Protein AF-A0A9W7BT49-F1 (afdb_monomer)

Nearest PDB structures (foldseek):
  7plo-assembly1_F  TM=8.600E-01  e=6.631E-05  Homo sapiens

Solvent-accessible surface area (backbone atoms only — not comparable to full-atom values): 13501 Å² total; per-residue (Å²): 129,80,92,78,76,88,76,92,72,66,77,81,52,44,50,61,45,45,60,48,61,90,83,48,86,89,75,78,57,75,89,69,27,69,73,45,49,53,50,36,74,77,47,43,69,84,52,59,48,27,84,76,31,50,53,49,66,62,51,52,50,51,52,37,48,36,55,66,69,27,68,80,66,88,64,84,78,61,61,64,62,56,48,51,47,51,51,33,52,53,48,52,53,50,55,50,53,37,44,71,42,66,42,44,52,52,45,51,57,44,22,74,53,48,85,89,47,88,52,64,72,61,59,69,42,40,28,56,68,57,41,51,51,33,57,52,41,32,50,48,43,50,51,51,49,50,36,73,76,55,47,89,76,68,83,75,81,52,71,66,58,59,51,53,55,54,54,60,73,72,62,87,76,91,85,90,85,89,88,82,85,87,85,86,87,83,90,78,90,81,92,83,78,92,80,90,80,87,84,94,81,88,88,88,88,87,80,85,87,132

InterPro domains:
  IPR010492 GINS complex, subunit Psf3 [PTHR22768] (2-167)
  IPR036224 GINS, helical bundle-like domain superfamily [SSF158573] (28-149)
  IPR038437 GINS complex, subunit Psf3 superfamily [G3DSA:1.20.58.2050] (1-150)

Radius of gyration: 31.88 Å; Cα contacts (8 Å, |Δi|>4): 112; chains: 1; bounding box: 72×74×80 Å

Organism: NCBI:txid1714386

pLDDT: mean 75.57, std 21.18, range [28.61, 95.81]

Secondary structure (DSSP, 8-state):
--TT------GGGHHHHHH-TTT------GGGSHHHHHHHHH-STTS-STTT-TTHHHHHHHHHHHHHHS---SSS--HHHHHHHHHHHHHHHHHHHHIIIIIHHHHHHHHHHTTSS--HHHHTT--HHHHHHHHHHHHHHHHHHHHHHHTT-S-PPPHHHHHHHHHHHT----------------------------------------

Structure (mmCIF, N/CA/C/O backbone):
data_AF-A0A9W7BT49-F1
#
_entry.id   AF-A0A9W7BT49-F1
#
loop_
_atom_site.group_PDB
_atom_site.id
_atom_site.type_symbol
_atom_site.label_atom_id
_atom_site.label_alt_id
_atom_site.label_comp_id
_atom_site.label_asym_id
_atom_site.label_entity_id
_atom_site.label_seq_id
_atom_site.pdbx_PDB_ins_code
_atom_site.Cartn_x
_atom_site.Cartn_y
_atom_site.Cartn_z
_atom_site.occupancy
_atom_site.B_iso_or_equiv
_atom_site.auth_seq_id
_atom_site.auth_comp_id
_atom_site.auth_asym_id
_atom_site.auth_atom_id
_atom_site.pdbx_PDB_model_num
ATOM 1 N N . MET A 1 1 ? -21.398 -15.325 29.123 1.00 45.62 1 MET A N 1
ATOM 2 C CA . MET A 1 1 ? -20.516 -15.101 27.959 1.00 45.62 1 MET A CA 1
ATOM 3 C C . MET A 1 1 ? -19.472 -14.085 28.372 1.00 45.62 1 MET A C 1
ATOM 5 O O . MET A 1 1 ? -19.858 -13.035 28.873 1.00 45.62 1 MET A O 1
ATOM 9 N N . ASN A 1 2 ? -18.187 -14.416 28.259 1.00 49.28 2 ASN A N 1
ATOM 10 C CA . ASN A 1 2 ? -17.113 -13.495 28.625 1.00 49.28 2 ASN A CA 1
ATOM 11 C C . ASN A 1 2 ? -17.151 -12.293 27.677 1.00 49.28 2 ASN A C 1
ATOM 13 O O . ASN A 1 2 ? -17.021 -12.440 26.468 1.00 49.28 2 ASN A O 1
ATOM 17 N N . THR A 1 3 ? -17.352 -11.099 28.219 1.00 68.06 3 THR A N 1
ATOM 18 C CA . THR A 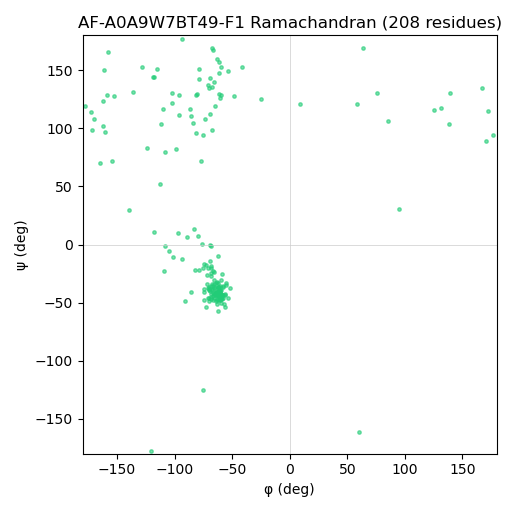1 3 ? -17.595 -9.868 27.453 1.00 68.06 3 THR A CA 1
ATOM 19 C C . THR A 1 3 ? -16.325 -9.229 26.871 1.00 68.06 3 THR A C 1
ATOM 21 O O . THR A 1 3 ? -16.403 -8.133 26.331 1.00 68.06 3 THR A O 1
ATOM 24 N N . ASN A 1 4 ? -15.161 -9.890 26.962 1.00 71.94 4 ASN A N 1
ATOM 25 C CA . ASN A 1 4 ? -13.845 -9.322 26.621 1.00 71.94 4 ASN A CA 1
ATOM 26 C C . ASN A 1 4 ? -12.907 -10.299 25.883 1.00 71.94 4 ASN A C 1
ATOM 28 O O . ASN A 1 4 ? -11.682 -10.218 26.012 1.00 71.94 4 ASN A O 1
ATOM 32 N N . GLU A 1 5 ? -13.448 -11.242 25.116 1.00 85.00 5 GLU A N 1
ATOM 33 C CA . GLU A 1 5 ? -12.617 -12.124 24.292 1.00 85.00 5 GLU A CA 1
ATOM 34 C C . GLU A 1 5 ? -12.210 -11.435 22.984 1.00 85.00 5 GLU A C 1
ATOM 36 O O . GLU A 1 5 ? -13.031 -10.879 22.255 1.00 85.00 5 GLU A O 1
ATOM 41 N N . LYS A 1 6 ? -10.906 -11.447 22.691 1.00 85.38 6 LYS A N 1
ATOM 42 C CA . LYS A 1 6 ? -10.356 -10.871 21.461 1.00 85.38 6 LYS A CA 1
ATOM 43 C C . LYS A 1 6 ? -10.434 -11.911 20.355 1.00 85.38 6 LYS A C 1
ATOM 45 O O . LYS A 1 6 ? -9.689 -12.887 20.378 1.00 85.38 6 LYS A O 1
ATOM 50 N N . VAL A 1 7 ? -11.304 -11.674 19.381 1.00 88.06 7 VAL A N 1
ATOM 51 C CA . VAL A 1 7 ? -11.472 -12.556 18.223 1.00 88.06 7 VAL A CA 1
ATOM 52 C C . VAL A 1 7 ? -10.775 -11.951 17.008 1.00 88.06 7 VAL A C 1
ATOM 54 O O . VAL A 1 7 ? -10.971 -10.781 16.680 1.00 88.06 7 VAL A O 1
ATOM 57 N N . SER A 1 8 ? -9.957 -12.755 16.331 1.00 88.31 8 SER A N 1
ATOM 58 C CA . SER A 1 8 ? -9.337 -12.384 15.058 1.00 88.31 8 SER A CA 1
ATOM 59 C C . SER A 1 8 ? -10.285 -12.730 13.919 1.00 88.31 8 SER A C 1
ATOM 61 O O . SER A 1 8 ? -10.583 -13.903 13.701 1.00 88.31 8 SER A O 1
ATOM 63 N N . LEU A 1 9 ? -10.743 -11.716 13.189 1.00 89.25 9 LEU A N 1
ATOM 64 C CA . LEU A 1 9 ? -11.657 -11.887 12.063 1.00 89.25 9 LEU A CA 1
ATOM 65 C C . LEU A 1 9 ? -10.998 -11.457 10.744 1.00 89.25 9 LEU A C 1
ATOM 67 O O . LEU A 1 9 ? -10.127 -10.580 10.747 1.00 89.25 9 LEU A O 1
ATOM 71 N N . PRO A 1 10 ? -11.393 -12.058 9.609 1.00 90.75 10 PRO A N 1
ATOM 72 C CA . PRO A 1 10 ? -10.930 -11.625 8.297 1.00 90.75 10 PRO A CA 1
ATOM 73 C C . PRO A 1 10 ? -11.328 -10.177 7.980 1.00 90.75 10 PRO A C 1
ATOM 75 O O . PRO A 1 10 ? -12.412 -9.728 8.328 1.00 90.75 10 PRO A O 1
ATOM 78 N N . LEU A 1 11 ? -10.500 -9.456 7.221 1.00 86.88 11 LEU A N 1
ATOM 79 C CA . LEU A 1 11 ? -10.732 -8.034 6.921 1.00 86.88 11 LEU A CA 1
ATOM 80 C C . LEU A 1 11 ? -12.064 -7.756 6.196 1.00 86.88 11 LEU A C 1
ATOM 82 O O . LEU A 1 11 ? -12.669 -6.708 6.398 1.00 86.88 11 LEU A O 1
ATOM 86 N N . TRP A 1 12 ? -12.552 -8.693 5.381 1.00 87.81 12 TRP A N 1
ATOM 87 C CA . TRP A 1 12 ? -13.809 -8.535 4.644 1.00 87.81 12 TRP A CA 1
ATOM 88 C C . TRP A 1 12 ? -15.051 -8.539 5.548 1.00 87.81 12 TRP A C 1
ATOM 90 O O . TRP A 1 12 ? -16.084 -7.999 5.155 1.00 87.81 12 TRP A O 1
ATOM 100 N N . THR A 1 13 ? -14.968 -9.075 6.773 1.00 88.88 13 THR A N 1
ATOM 101 C CA . THR A 1 13 ? -16.103 -9.050 7.710 1.00 88.88 13 THR A CA 1
ATOM 102 C C . THR A 1 13 ? -16.341 -7.657 8.285 1.00 88.88 13 THR A C 1
ATOM 104 O O . THR A 1 13 ? -17.414 -7.380 8.814 1.00 88.88 13 THR A O 1
ATOM 107 N N . LEU A 1 14 ? -15.353 -6.764 8.181 1.00 84.00 14 LEU A N 1
ATOM 108 C CA . LEU A 1 14 ? -15.372 -5.444 8.800 1.00 84.00 14 LEU A CA 1
ATOM 109 C C . LEU A 1 14 ? -16.567 -4.591 8.368 1.00 84.00 14 LEU A C 1
ATOM 111 O O . LEU A 1 14 ? -17.126 -3.879 9.193 1.00 84.00 14 LEU A O 1
A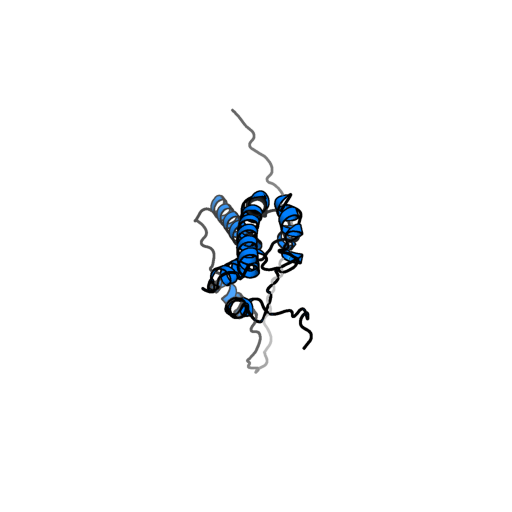TOM 115 N N . ALA A 1 15 ? -16.991 -4.692 7.107 1.00 81.62 15 ALA A N 1
ATOM 116 C CA . ALA A 1 15 ? -18.156 -3.959 6.614 1.00 81.62 15 ALA A CA 1
ATOM 117 C C . ALA A 1 15 ? -19.435 -4.318 7.392 1.00 81.62 15 ALA A C 1
ATOM 119 O O . ALA A 1 15 ? -20.221 -3.434 7.726 1.00 81.62 15 ALA A O 1
ATOM 120 N N . PHE A 1 16 ? -19.607 -5.597 7.738 1.00 82.44 16 PHE A N 1
ATOM 121 C CA . PHE A 1 16 ? -20.744 -6.078 8.524 1.00 82.44 16 PHE A CA 1
ATOM 122 C C . PHE A 1 16 ? -20.617 -5.690 10.000 1.00 82.44 16 PHE A C 1
ATOM 124 O O . PHE A 1 16 ? -21.586 -5.252 10.610 1.00 82.44 16 PHE A O 1
ATOM 131 N N . LEU A 1 17 ? -19.412 -5.793 10.566 1.00 82.31 17 LEU A N 1
ATOM 132 C CA . LEU A 1 17 ? -19.162 -5.462 11.974 1.00 82.31 17 LEU A CA 1
ATOM 133 C C . LEU A 1 17 ? -19.316 -3.964 12.248 1.00 82.31 17 LEU A C 1
ATOM 135 O O . LEU A 1 17 ? -19.861 -3.573 13.273 1.00 82.31 17 LEU A O 1
ATOM 139 N N . CYS A 1 18 ? -18.869 -3.113 11.323 1.00 77.44 18 CYS A N 1
ATOM 140 C CA . CYS A 1 18 ? -19.036 -1.669 11.445 1.00 77.44 18 CYS A CA 1
ATOM 141 C C . CYS A 1 18 ? -20.472 -1.205 11.167 1.00 77.44 18 CYS A C 1
ATOM 143 O O . CYS A 1 18 ? -20.809 -0.077 11.520 1.00 77.44 18 CYS A O 1
ATOM 145 N N . PHE A 1 19 ? -21.313 -2.037 10.542 1.00 76.69 19 PHE A N 1
ATOM 146 C CA . PHE A 1 19 ? -22.733 -1.737 10.369 1.00 76.69 19 PHE A CA 1
ATOM 147 C C . PHE A 1 19 ? -23.498 -1.835 11.694 1.00 76.69 19 PHE A C 1
ATOM 149 O O . PHE A 1 19 ? -24.375 -1.012 11.952 1.00 76.69 19 PHE A O 1
ATOM 156 N N . ASP A 1 20 ? -23.139 -2.802 12.546 1.00 74.50 20 ASP A N 1
ATOM 157 C CA . ASP A 1 20 ? -23.758 -3.004 13.857 1.00 74.50 20 ASP A CA 1
ATOM 158 C C . ASP A 1 20 ? -22.720 -2.978 14.992 1.00 74.50 20 ASP A C 1
ATOM 160 O O . ASP A 1 20 ? -22.257 -4.006 15.488 1.00 74.50 20 ASP A O 1
ATOM 164 N N . SER A 1 21 ? -22.381 -1.765 15.434 1.00 69.31 21 SER A N 1
ATOM 165 C CA . SER A 1 21 ? -21.409 -1.507 16.507 1.00 69.31 21 SER A CA 1
ATOM 166 C C . SER A 1 21 ? -21.872 -1.928 17.908 1.00 69.31 21 SER A C 1
ATOM 168 O O . SER A 1 21 ? -21.125 -1.779 18.873 1.00 69.31 21 SER A O 1
ATOM 170 N N . ARG A 1 22 ? -23.089 -2.473 18.061 1.00 70.75 22 ARG A N 1
ATOM 171 C CA . ARG A 1 22 ? -23.641 -2.865 19.372 1.00 70.75 22 ARG A CA 1
ATOM 172 C C . ARG A 1 22 ? -22.978 -4.106 19.960 1.00 70.75 22 ARG A C 1
ATOM 174 O O . ARG A 1 22 ? -23.002 -4.285 21.174 1.00 70.75 22 ARG A O 1
ATOM 181 N N . PHE A 1 23 ? -22.433 -4.966 19.104 1.00 73.44 23 PHE A N 1
ATOM 182 C CA . PHE A 1 23 ? -21.944 -6.288 19.497 1.00 73.44 23 PHE A CA 1
ATOM 183 C C . PHE A 1 23 ? -20.422 -6.407 19.464 1.00 73.44 23 PHE A C 1
ATOM 185 O O . PHE A 1 23 ? -19.869 -7.259 20.156 1.00 73.44 23 PHE A O 1
ATOM 192 N N . PHE A 1 24 ? -19.742 -5.564 18.682 1.00 79.12 24 PHE A N 1
ATOM 193 C CA . PHE A 1 24 ? -18.312 -5.693 18.435 1.00 79.12 24 PHE A CA 1
ATOM 194 C C . PHE A 1 24 ? -17.601 -4.350 18.514 1.00 79.12 24 PHE A C 1
ATOM 196 O O . PHE A 1 24 ? -17.982 -3.377 17.865 1.00 79.12 24 PHE A O 1
ATOM 203 N N . ASP A 1 25 ? -16.506 -4.337 19.265 1.00 80.31 25 ASP A N 1
ATOM 204 C CA . ASP A 1 25 ? -15.551 -3.244 19.275 1.00 80.31 25 ASP A CA 1
ATOM 205 C C . ASP A 1 25 ? -14.403 -3.571 18.318 1.00 80.31 25 ASP A C 1
ATOM 207 O O . ASP A 1 25 ? -13.619 -4.499 18.534 1.00 80.31 25 ASP A O 1
ATOM 211 N N . VAL A 1 26 ? -14.328 -2.826 17.220 1.00 84.00 26 VAL A N 1
ATOM 212 C CA . VAL A 1 26 ? -13.274 -3.013 16.225 1.00 84.00 26 VAL A CA 1
ATOM 213 C C . VAL A 1 26 ? -12.014 -2.308 16.708 1.00 84.00 26 VAL A C 1
ATOM 215 O O . VAL A 1 26 ? -12.029 -1.124 17.026 1.00 84.00 26 VAL A O 1
ATOM 218 N N . THR A 1 27 ? -10.893 -3.024 16.694 1.00 85.62 27 THR A N 1
ATOM 219 C CA . THR A 1 27 ? -9.574 -2.452 16.975 1.00 85.62 27 THR A CA 1
ATOM 220 C C . THR A 1 27 ? -8.672 -2.578 15.756 1.00 85.62 27 THR A C 1
ATOM 222 O O . THR A 1 27 ? -8.739 -3.552 15.004 1.00 85.62 27 THR A O 1
ATOM 225 N N . LEU A 1 28 ? -7.828 -1.569 15.535 1.00 87.69 28 LEU A N 1
ATOM 226 C CA . LEU A 1 28 ? -6.879 -1.585 14.428 1.00 87.69 28 LEU A CA 1
ATOM 227 C C . LEU A 1 28 ? -5.787 -2.643 14.670 1.00 87.69 28 LEU A C 1
ATOM 229 O O . LEU A 1 28 ? -5.310 -2.798 15.801 1.00 87.69 28 LEU A O 1
ATOM 233 N N . PRO A 1 29 ? -5.318 -3.334 13.615 1.00 90.06 29 PRO A N 1
ATOM 234 C CA . PRO A 1 29 ? -4.151 -4.201 13.713 1.00 90.06 29 PRO A CA 1
ATOM 235 C C . PRO A 1 29 ? -2.925 -3.476 14.285 1.00 90.06 29 PRO A C 1
ATOM 237 O O . PRO A 1 29 ? -2.710 -2.289 14.044 1.00 90.06 29 PRO A O 1
ATOM 240 N N . LYS A 1 30 ? -2.048 -4.207 14.990 1.00 89.06 30 LYS A N 1
ATOM 241 C CA . LYS A 1 30 ? -0.861 -3.631 15.663 1.00 89.06 30 LYS A CA 1
ATOM 242 C C . LYS A 1 30 ? 0.058 -2.832 14.728 1.00 89.06 30 LYS A C 1
ATOM 244 O O . LYS A 1 30 ? 0.634 -1.831 15.147 1.00 89.06 30 LYS A O 1
ATOM 249 N N . HIS A 1 31 ? 0.187 -3.249 13.470 1.00 90.12 31 HIS A N 1
ATOM 250 C CA . HIS A 1 31 ? 0.983 -2.554 12.450 1.00 90.12 31 HIS A CA 1
ATOM 251 C C . HIS A 1 31 ? 0.302 -1.292 11.882 1.00 90.12 31 HIS A C 1
ATOM 253 O O . HIS A 1 31 ? 0.886 -0.619 11.047 1.00 90.12 31 HIS A O 1
ATOM 259 N N . PHE A 1 32 ? -0.899 -0.944 12.345 1.00 91.38 32 PHE A N 1
ATOM 260 C CA . PHE A 1 32 ? -1.565 0.341 12.103 1.00 91.38 32 PHE A CA 1
ATOM 261 C C . PHE A 1 32 ? -1.815 1.124 13.400 1.00 91.38 32 PHE A C 1
ATOM 263 O O . PHE A 1 32 ? -2.528 2.126 13.398 1.00 91.38 32 PHE A O 1
ATOM 270 N N . SER A 1 33 ? -1.224 0.680 14.514 1.00 91.75 33 SER A N 1
ATOM 271 C CA . SER A 1 33 ? -1.330 1.362 15.804 1.00 91.75 33 SER A CA 1
ATOM 272 C C . SER A 1 33 ? -0.741 2.772 15.764 1.00 91.75 33 SER A C 1
ATOM 274 O O . SER A 1 33 ? 0.151 3.070 14.968 1.00 91.75 33 SER A O 1
ATOM 276 N N . ASP A 1 34 ? -1.186 3.630 16.682 1.00 91.50 34 ASP A N 1
ATOM 277 C CA . ASP A 1 34 ? -0.660 4.989 16.842 1.00 91.50 34 ASP A CA 1
ATOM 278 C C . ASP A 1 34 ? 0.866 5.029 17.005 1.00 91.50 34 ASP A C 1
ATOM 280 O O . ASP A 1 34 ? 1.557 5.767 16.305 1.00 91.50 34 ASP A O 1
ATOM 284 N N . SER A 1 35 ? 1.420 4.155 17.848 1.00 91.38 35 SER A N 1
ATOM 285 C CA . SER A 1 35 ? 2.868 4.067 18.048 1.00 91.38 35 SER A CA 1
ATOM 286 C C . SER A 1 35 ? 3.617 3.699 16.767 1.00 91.38 35 SER A C 1
ATOM 288 O O . SER A 1 35 ? 4.720 4.190 16.543 1.00 91.38 35 SER A O 1
ATOM 290 N N . PHE A 1 36 ? 3.043 2.837 15.922 1.00 91.12 36 PHE A N 1
ATOM 291 C CA . PHE A 1 36 ? 3.656 2.491 14.642 1.00 91.12 36 PHE A CA 1
ATOM 292 C C . PHE A 1 36 ? 3.511 3.619 13.619 1.00 91.12 36 PHE A C 1
ATOM 294 O O . PHE A 1 36 ? 4.468 3.913 12.912 1.00 91.12 36 PHE A O 1
ATOM 301 N N . ARG A 1 37 ? 2.367 4.313 13.594 1.00 92.31 37 ARG A N 1
ATOM 302 C CA . ARG A 1 37 ? 2.147 5.497 12.749 1.00 92.31 37 ARG A CA 1
ATOM 303 C C . ARG A 1 37 ? 3.159 6.605 13.049 1.00 92.31 37 ARG A C 1
ATOM 305 O O . ARG A 1 37 ? 3.749 7.137 12.121 1.00 92.31 37 ARG A O 1
ATOM 312 N N . LYS A 1 38 ? 3.442 6.879 14.326 1.00 91.62 38 LYS A N 1
ATOM 313 C CA . LYS A 1 38 ? 4.482 7.841 14.740 1.00 91.62 38 LYS A CA 1
ATOM 314 C C . LYS A 1 38 ? 5.881 7.432 14.282 1.00 91.62 38 LYS A C 1
ATOM 316 O O . LYS A 1 38 ? 6.651 8.268 13.829 1.00 91.62 38 LYS A O 1
ATOM 321 N N . LYS A 1 39 ? 6.204 6.137 14.368 1.00 90.62 39 LYS A N 1
ATOM 322 C CA . LYS A 1 39 ? 7.475 5.600 13.855 1.00 90.62 39 LYS A CA 1
ATOM 323 C C . LYS A 1 39 ? 7.583 5.751 12.339 1.00 90.62 39 LYS A C 1
ATOM 325 O O . LYS A 1 39 ? 8.640 6.118 11.847 1.00 90.62 39 LYS A O 1
ATOM 330 N N . LEU A 1 40 ? 6.495 5.486 11.622 1.00 89.25 40 LEU A N 1
ATOM 331 C CA . LEU A 1 40 ? 6.426 5.669 10.176 1.00 89.25 40 LEU A CA 1
ATOM 332 C C . LEU A 1 40 ? 6.584 7.134 9.763 1.00 89.25 40 LEU A C 1
ATOM 334 O O . LEU A 1 40 ? 7.280 7.402 8.791 1.00 89.25 40 LEU A O 1
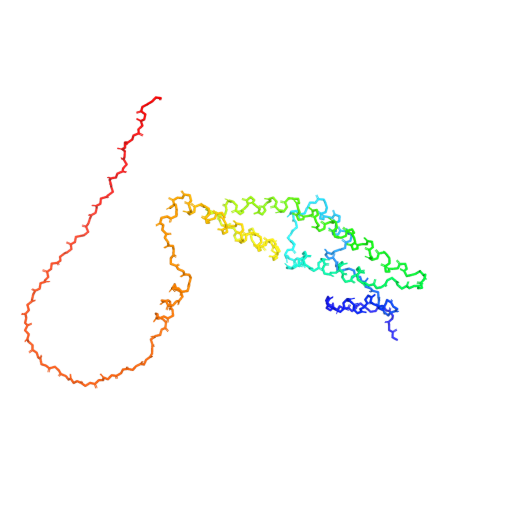ATOM 338 N N . ASP A 1 41 ? 5.967 8.059 10.496 1.00 87.06 41 ASP A N 1
ATOM 339 C CA . ASP A 1 41 ? 6.067 9.500 10.237 1.00 87.06 41 ASP A CA 1
ATOM 340 C C . ASP A 1 41 ? 7.488 10.029 10.502 1.00 87.06 41 ASP A C 1
ATOM 342 O O . ASP A 1 41 ? 7.982 10.875 9.767 1.00 87.06 41 ASP A O 1
ATOM 346 N N . ALA A 1 42 ? 8.189 9.466 11.495 1.00 87.69 42 ALA A N 1
ATOM 347 C CA . ALA A 1 42 ? 9.584 9.801 11.789 1.00 87.69 42 ALA A CA 1
ATOM 348 C C . ALA A 1 42 ? 10.590 9.295 10.734 1.00 87.69 42 ALA A C 1
ATOM 350 O O . ALA A 1 42 ? 11.713 9.790 10.682 1.00 87.69 42 ALA A O 1
ATOM 351 N N . GLY A 1 43 ? 10.230 8.296 9.923 1.00 81.31 43 GLY A N 1
ATOM 352 C CA . GLY A 1 43 ? 11.126 7.736 8.909 1.00 81.31 43 GLY A CA 1
ATOM 353 C C . GLY A 1 43 ? 10.576 6.460 8.284 1.00 81.31 43 GLY A C 1
ATOM 354 O O . GLY A 1 43 ? 10.851 5.352 8.750 1.00 81.31 43 GLY A O 1
ATOM 355 N N . GLY A 1 44 ? 9.801 6.614 7.210 1.00 73.62 44 GLY A N 1
ATOM 356 C CA . GLY A 1 44 ? 9.089 5.515 6.560 1.00 73.62 44 GLY A CA 1
ATOM 357 C C . GLY A 1 44 ? 9.991 4.493 5.860 1.00 73.62 44 GLY A C 1
ATOM 358 O O . GLY A 1 44 ? 9.592 3.333 5.752 1.00 73.62 44 GLY A O 1
ATOM 359 N N . ASP A 1 45 ? 11.187 4.874 5.401 1.00 78.00 45 ASP A N 1
ATOM 360 C CA . ASP A 1 45 ? 12.084 4.012 4.607 1.00 78.00 45 ASP A CA 1
ATOM 361 C C . ASP A 1 45 ? 12.733 2.889 5.439 1.00 78.00 45 ASP A C 1
ATOM 363 O O . ASP A 1 45 ? 12.873 1.756 4.987 1.00 78.00 45 ASP A O 1
ATOM 367 N N . ASN A 1 46 ? 13.021 3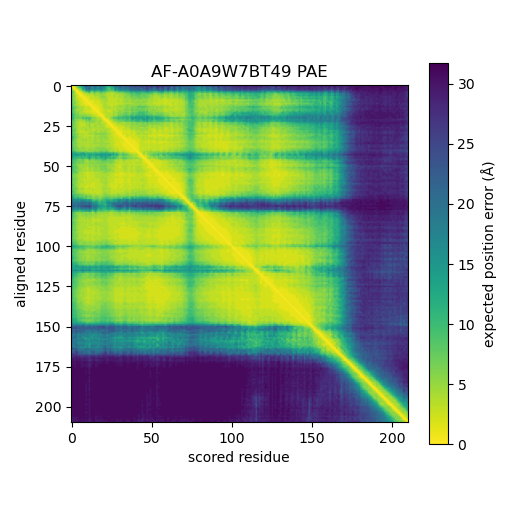.158 6.715 1.00 77.75 46 ASN A N 1
ATOM 368 C CA . ASN A 1 46 ? 13.766 2.243 7.590 1.00 77.75 46 ASN A CA 1
ATOM 369 C C . ASN A 1 46 ? 13.002 0.963 7.972 1.00 77.75 46 ASN A C 1
ATOM 371 O O . ASN A 1 46 ? 13.583 0.013 8.500 1.00 77.75 46 ASN A O 1
ATOM 375 N N . PHE A 1 47 ? 11.689 0.918 7.743 1.00 84.56 47 PHE A N 1
ATOM 376 C CA . PHE A 1 47 ? 10.857 -0.218 8.124 1.00 84.56 47 PHE A CA 1
ATOM 377 C C . PHE A 1 47 ? 10.654 -1.180 6.960 1.00 84.56 47 PHE A C 1
ATOM 379 O O . PHE A 1 47 ? 10.164 -0.810 5.902 1.00 84.56 47 PHE A O 1
ATOM 386 N N . ASN A 1 48 ? 10.915 -2.467 7.163 1.00 88.56 48 ASN A N 1
ATOM 387 C CA . ASN A 1 48 ? 10.475 -3.465 6.194 1.00 88.56 48 ASN A CA 1
ATOM 388 C C . ASN A 1 48 ? 8.956 -3.692 6.344 1.00 88.56 48 ASN A C 1
ATOM 390 O O . ASN A 1 48 ? 8.508 -4.464 7.197 1.00 88.56 48 ASN A O 1
ATOM 394 N N . LEU A 1 49 ? 8.164 -2.978 5.535 1.00 89.69 49 LEU A N 1
ATOM 395 C CA . LEU A 1 49 ? 6.699 -3.049 5.553 1.00 89.69 49 LEU A CA 1
ATOM 396 C C . LEU A 1 49 ? 6.191 -4.421 5.117 1.00 89.69 49 LEU A C 1
ATOM 398 O O . LEU A 1 49 ? 5.215 -4.913 5.681 1.00 89.69 49 LEU A O 1
ATOM 402 N N . ARG A 1 50 ? 6.899 -5.076 4.191 1.00 90.56 50 ARG A N 1
ATOM 403 C CA . ARG A 1 50 ? 6.539 -6.400 3.678 1.00 90.56 50 ARG A CA 1
ATOM 404 C C . ARG A 1 50 ? 6.513 -7.466 4.774 1.00 90.56 50 ARG A C 1
ATOM 406 O O . ARG A 1 50 ? 5.636 -8.325 4.753 1.00 90.56 50 ARG A O 1
ATOM 413 N N . LEU A 1 51 ? 7.418 -7.380 5.757 1.00 90.50 51 LEU A N 1
ATOM 414 C CA . LEU A 1 51 ? 7.425 -8.269 6.931 1.00 90.50 51 LEU A CA 1
ATOM 415 C C . LEU A 1 51 ? 6.215 -8.062 7.853 1.00 90.50 51 LEU A C 1
ATOM 417 O O . LEU A 1 51 ? 5.895 -8.943 8.646 1.00 90.50 51 LEU A O 1
ATOM 421 N N . LYS A 1 52 ? 5.568 -6.891 7.809 1.00 88.81 52 LYS A N 1
ATOM 422 C CA . LYS A 1 52 ? 4.372 -6.599 8.615 1.00 88.81 52 LYS A CA 1
ATOM 423 C C . LYS A 1 52 ? 3.097 -6.966 7.876 1.00 88.81 52 LYS A C 1
ATOM 425 O O . LYS A 1 52 ? 2.230 -7.615 8.450 1.00 88.81 52 LYS A O 1
ATOM 430 N N . SER A 1 53 ? 2.989 -6.536 6.627 1.00 90.25 53 SER A N 1
ATOM 431 C CA . SER A 1 53 ? 1.909 -6.904 5.727 1.00 90.25 53 SER A CA 1
ATOM 432 C C . SER A 1 53 ? 2.414 -6.824 4.295 1.00 90.25 53 SER A C 1
ATOM 434 O O . SER A 1 53 ? 2.936 -5.800 3.860 1.00 90.25 53 SER A O 1
ATOM 436 N N . THR A 1 54 ? 2.222 -7.902 3.543 1.00 93.50 54 THR A N 1
ATOM 437 C CA . THR A 1 54 ? 2.546 -7.947 2.113 1.00 93.50 54 THR A CA 1
ATOM 438 C C . THR A 1 54 ? 1.718 -6.932 1.313 1.00 93.50 54 THR A C 1
ATOM 440 O O . THR A 1 54 ? 2.232 -6.339 0.369 1.00 93.50 54 THR A O 1
ATOM 443 N N . TYR A 1 55 ? 0.480 -6.681 1.752 1.00 93.94 55 TYR A N 1
ATOM 444 C CA . TYR A 1 55 ? -0.478 -5.736 1.169 1.00 93.94 55 TYR A CA 1
ATOM 445 C C . TYR A 1 55 ? -0.724 -4.561 2.120 1.00 93.94 55 TYR A C 1
ATOM 447 O O . TYR A 1 55 ? -1.857 -4.289 2.517 1.00 93.94 55 TYR A O 1
ATOM 455 N N . PHE A 1 56 ? 0.344 -3.912 2.584 1.00 93.12 56 PHE A N 1
ATOM 456 C CA . PHE A 1 56 ? 0.251 -2.882 3.620 1.00 93.12 56 PHE A CA 1
ATOM 457 C C . PHE A 1 56 ? -0.656 -1.710 3.207 1.00 93.12 56 PHE A C 1
ATOM 459 O O . PHE A 1 56 ? -1.540 -1.314 3.969 1.00 93.12 56 PHE A O 1
ATOM 466 N N . TYR A 1 57 ? -0.488 -1.197 1.986 1.00 93.50 57 TYR A N 1
ATOM 467 C CA . TYR A 1 57 ? -1.249 -0.049 1.494 1.00 93.50 57 TYR A CA 1
ATOM 468 C C . TYR A 1 57 ? -2.693 -0.416 1.145 1.00 93.50 57 TYR A C 1
ATOM 470 O O . TYR A 1 57 ? -3.621 0.266 1.586 1.00 93.50 57 TYR A O 1
ATOM 478 N N . SER A 1 58 ? -2.910 -1.509 0.406 1.00 93.44 58 SER A N 1
ATOM 479 C CA . SER A 1 58 ? -4.255 -1.977 0.058 1.00 93.44 58 SER A CA 1
ATOM 480 C C . SER A 1 58 ? -5.079 -2.335 1.297 1.00 93.44 58 SER A C 1
ATOM 482 O O . SER A 1 58 ? -6.213 -1.870 1.431 1.00 93.44 58 SER A O 1
ATOM 484 N N . ALA A 1 59 ? -4.502 -3.065 2.259 1.00 92.75 59 ALA A N 1
ATOM 485 C CA . ALA A 1 59 ? -5.205 -3.429 3.488 1.00 92.75 59 ALA A CA 1
ATOM 486 C C . ALA A 1 59 ? -5.588 -2.197 4.320 1.00 92.75 59 ALA A C 1
ATOM 488 O O . ALA A 1 59 ? -6.723 -2.105 4.787 1.00 92.75 59 ALA A O 1
ATOM 489 N N . GLY A 1 60 ? -4.675 -1.229 4.471 1.00 92.81 60 GLY A N 1
ATOM 490 C CA . GLY A 1 60 ? -4.954 0.019 5.183 1.00 92.81 60 GLY A CA 1
ATOM 491 C C . GLY A 1 60 ? -6.045 0.855 4.506 1.00 92.81 60 GLY A C 1
ATOM 492 O O . GLY A 1 60 ? -6.952 1.353 5.170 1.00 92.81 60 GLY A O 1
ATOM 493 N N . ASN A 1 61 ? -6.024 0.952 3.175 1.00 92.88 61 ASN A N 1
ATOM 494 C CA . ASN A 1 61 ? -7.061 1.658 2.422 1.00 92.88 61 ASN A CA 1
ATOM 495 C C . ASN A 1 61 ? -8.427 0.968 2.515 1.00 92.88 61 ASN A C 1
ATOM 497 O O . ASN A 1 61 ? -9.439 1.649 2.697 1.00 92.88 61 ASN A O 1
ATOM 501 N N . LEU A 1 62 ? -8.463 -0.364 2.433 1.00 92.06 62 LEU A N 1
ATOM 502 C CA . LEU A 1 62 ? -9.694 -1.142 2.561 1.00 92.06 62 LEU A CA 1
ATOM 503 C C . LEU A 1 62 ? -10.311 -0.976 3.955 1.00 92.06 62 LEU A C 1
ATOM 505 O O . LEU A 1 62 ? -11.510 -0.729 4.069 1.00 92.06 62 LEU A O 1
ATOM 509 N N . LEU A 1 63 ? -9.477 -1.026 4.996 1.00 90.75 63 LEU A N 1
ATOM 510 C CA . LEU A 1 63 ? -9.860 -0.777 6.384 1.00 90.75 63 LEU A CA 1
ATOM 511 C C . LEU A 1 63 ? -10.513 0.604 6.540 1.00 90.75 63 LEU A C 1
ATOM 513 O O . LEU A 1 63 ? -11.651 0.712 6.996 1.00 90.75 63 LEU A O 1
ATOM 517 N N . CYS A 1 64 ? -9.831 1.661 6.089 1.00 91.19 64 CYS A N 1
ATOM 518 C CA . CYS A 1 64 ? -10.352 3.023 6.181 1.00 91.19 64 CYS A CA 1
ATOM 519 C C . CYS A 1 64 ? -11.607 3.237 5.318 1.00 91.19 64 CYS A C 1
ATOM 521 O O . CYS A 1 64 ? -12.442 4.077 5.654 1.00 91.19 64 CYS A O 1
ATOM 523 N N . SER A 1 65 ? -11.740 2.522 4.197 1.00 90.56 65 SER A N 1
ATOM 524 C CA . SER A 1 65 ? -12.918 2.583 3.325 1.00 90.56 65 SER A CA 1
ATOM 525 C C . SER A 1 65 ? -14.141 1.947 3.988 1.00 90.56 65 SER A C 1
ATOM 527 O O . SER A 1 65 ? -15.188 2.588 4.084 1.00 90.56 65 SER A O 1
ATOM 529 N N . ALA A 1 66 ? -13.992 0.738 4.537 1.00 87.62 66 ALA A N 1
ATOM 530 C CA . ALA A 1 66 ? -15.065 0.027 5.231 1.00 87.62 66 ALA A CA 1
ATOM 531 C C . ALA A 1 66 ? -15.590 0.818 6.441 1.00 87.62 66 ALA A C 1
ATOM 533 O O . ALA A 1 66 ? -16.795 0.966 6.627 1.00 87.62 66 ALA A O 1
ATOM 534 N N . VAL A 1 67 ? -14.681 1.411 7.215 1.00 87.00 67 VAL A N 1
ATOM 535 C CA . VAL A 1 67 ? -15.013 2.254 8.372 1.00 87.00 67 VAL A CA 1
ATOM 536 C C . VAL A 1 67 ? -15.736 3.539 7.966 1.00 87.00 67 VAL A C 1
ATOM 538 O O . VAL A 1 67 ? -16.642 3.998 8.664 1.00 87.00 67 VAL A O 1
ATOM 541 N N . LYS A 1 68 ? -15.348 4.144 6.839 1.00 85.75 68 LYS A N 1
ATOM 542 C CA . LYS A 1 68 ? -16.002 5.352 6.320 1.00 85.75 68 LYS A CA 1
ATOM 543 C C . LYS A 1 68 ? -17.409 5.054 5.804 1.00 85.75 68 LYS A C 1
ATOM 545 O O . LYS A 1 68 ? -18.305 5.864 6.021 1.00 85.75 68 LYS A O 1
ATOM 550 N N . ALA A 1 69 ? -17.591 3.908 5.147 1.00 84.12 69 ALA A N 1
ATOM 551 C CA . ALA A 1 69 ? -18.880 3.447 4.634 1.00 84.12 69 ALA A CA 1
ATOM 552 C C . ALA A 1 69 ? -19.877 3.080 5.748 1.00 84.12 69 ALA A C 1
ATOM 554 O O . ALA A 1 69 ? -21.081 3.036 5.504 1.00 84.12 69 ALA A O 1
ATOM 555 N N . ALA A 1 70 ? -19.391 2.848 6.970 1.00 80.06 70 ALA A N 1
ATOM 556 C CA . ALA A 1 70 ? -20.227 2.524 8.113 1.00 80.06 70 ALA A CA 1
ATOM 557 C C . ALA A 1 70 ? -21.229 3.656 8.423 1.00 80.06 70 ALA A C 1
ATOM 559 O O . ALA A 1 70 ? -20.808 4.813 8.623 1.00 80.06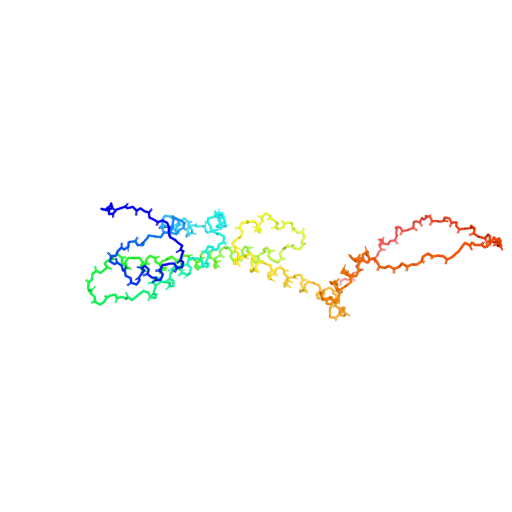 70 ALA A O 1
ATOM 560 N N . PRO A 1 71 ? -22.538 3.347 8.507 1.00 72.56 71 PRO A N 1
ATOM 561 C CA . PRO A 1 71 ? -23.556 4.346 8.781 1.00 72.56 71 PRO A CA 1
ATOM 562 C C . PRO A 1 71 ? -23.271 5.009 10.128 1.00 72.56 71 PRO A C 1
ATOM 564 O O . PRO A 1 71 ? -23.074 4.349 11.146 1.00 72.56 71 PRO A O 1
ATOM 567 N N . SER A 1 72 ? -23.241 6.341 10.148 1.00 64.06 72 SER A N 1
ATOM 568 C CA . SER A 1 72 ? -23.284 7.080 11.407 1.00 64.06 72 SER A CA 1
ATOM 569 C C . SER A 1 72 ? -24.668 6.842 12.004 1.00 64.06 72 SER A C 1
ATOM 571 O O . SER A 1 72 ? -25.646 7.434 11.548 1.00 64.06 72 SER A O 1
ATOM 573 N N . SER A 1 73 ? -24.772 5.908 12.950 1.00 57.72 73 SER A N 1
ATOM 574 C CA . SER A 1 73 ? -26.026 5.617 13.642 1.00 57.72 73 SER A CA 1
ATOM 575 C C . SER A 1 73 ? -26.658 6.927 14.124 1.00 57.72 73 SER A C 1
ATOM 577 O O . SER A 1 73 ? -26.002 7.739 14.773 1.00 57.72 73 SER A O 1
ATOM 579 N N . ARG A 1 74 ? -27.937 7.155 13.789 1.00 51.12 74 ARG A N 1
ATOM 580 C CA . ARG A 1 74 ? -28.695 8.367 14.172 1.00 51.12 74 ARG A CA 1
ATOM 581 C C . ARG A 1 74 ? -28.860 8.518 15.689 1.00 51.12 74 ARG A C 1
ATOM 583 O O . ARG A 1 74 ? -29.324 9.555 16.153 1.00 51.12 74 ARG A O 1
ATOM 590 N N . ARG A 1 75 ? -28.504 7.494 16.469 1.00 53.16 75 ARG A N 1
ATOM 591 C CA . ARG A 1 75 ? -28.471 7.569 17.926 1.00 53.16 75 ARG A CA 1
ATOM 592 C C . ARG A 1 75 ? -27.140 8.164 18.369 1.00 53.16 75 ARG A C 1
ATOM 594 O O . ARG A 1 75 ? -26.098 7.521 18.317 1.00 53.16 75 ARG A O 1
ATOM 601 N N . SER A 1 76 ? -27.239 9.429 18.765 1.00 48.97 76 SER A N 1
ATOM 602 C CA . SER A 1 76 ? -26.294 10.192 19.578 1.00 48.97 76 SER A CA 1
ATOM 603 C C . SER A 1 76 ? -25.426 9.287 20.468 1.00 48.97 76 SER A C 1
ATOM 605 O O . SER A 1 76 ? -25.948 8.526 21.278 1.00 48.97 76 SER A O 1
ATOM 607 N N . ASN A 1 77 ? -24.104 9.441 20.328 1.00 53.28 77 ASN A N 1
ATOM 608 C CA . ASN A 1 77 ? -23.052 9.012 21.265 1.00 53.28 77 ASN A CA 1
ATOM 609 C C . ASN A 1 77 ? -22.362 7.658 21.048 1.00 53.28 77 ASN A C 1
ATOM 611 O O . ASN A 1 77 ? -21.834 7.103 22.011 1.00 53.28 77 ASN A O 1
ATOM 615 N N . ASP A 1 78 ? -22.214 7.168 19.813 1.00 62.44 78 ASP A N 1
ATOM 616 C CA . ASP A 1 78 ? -21.205 6.127 19.567 1.00 62.44 78 ASP A CA 1
ATOM 617 C C . ASP A 1 78 ? -19.785 6.732 19.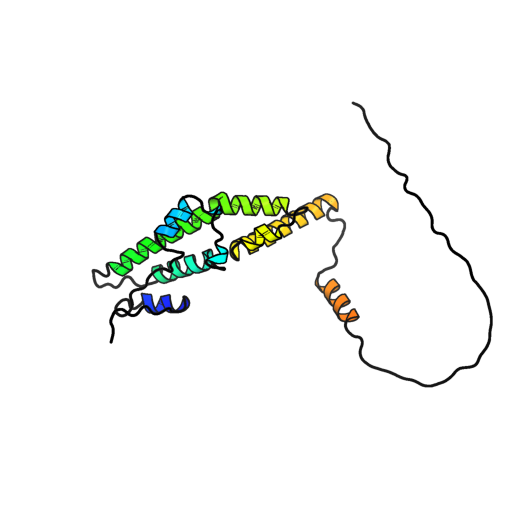512 1.00 62.44 78 ASP A C 1
ATOM 619 O O . ASP A 1 78 ? -19.163 6.906 18.459 1.00 62.44 78 ASP A O 1
ATOM 623 N N . SER A 1 79 ? -19.297 7.145 20.688 1.00 73.19 79 SER A N 1
ATOM 624 C CA . SER A 1 79 ? -17.989 7.782 20.887 1.00 73.19 79 SER A CA 1
ATOM 625 C C . SER A 1 79 ? -16.861 6.952 20.260 1.00 73.19 79 SER A C 1
ATOM 627 O O . SER A 1 79 ? -15.969 7.495 19.609 1.00 73.19 79 SER A O 1
ATOM 629 N N . ARG A 1 80 ? -16.949 5.618 20.332 1.00 77.94 80 ARG A N 1
ATOM 630 C CA . ARG A 1 80 ? -15.909 4.707 19.835 1.00 77.94 80 ARG A CA 1
ATOM 631 C C . ARG A 1 80 ? -15.823 4.678 18.314 1.00 77.94 80 ARG A C 1
ATOM 633 O O . ARG A 1 80 ? -14.728 4.824 17.773 1.00 77.94 80 ARG A O 1
ATOM 640 N N . LEU A 1 81 ? -16.955 4.581 17.614 1.00 80.69 81 LEU A N 1
ATOM 641 C CA . LEU A 1 81 ? -16.975 4.625 16.147 1.00 80.69 81 LEU A CA 1
ATOM 642 C C . LEU A 1 81 ? -16.416 5.960 15.627 1.00 80.69 81 LEU A C 1
ATOM 644 O O . LEU A 1 81 ? -15.679 5.989 14.642 1.00 80.69 81 LEU A O 1
ATOM 648 N N . THR A 1 82 ? -16.728 7.074 16.299 1.00 82.69 82 THR A N 1
ATOM 649 C CA . THR A 1 82 ? -16.190 8.388 15.906 1.00 82.69 82 THR A CA 1
ATOM 650 C C . THR A 1 82 ? -14.680 8.496 16.117 1.00 82.69 82 THR A C 1
ATOM 652 O O . THR A 1 82 ? -13.993 9.061 15.265 1.00 82.69 82 THR A O 1
ATOM 655 N N . LEU A 1 83 ? -14.144 7.918 17.198 1.00 86.06 83 LEU A N 1
ATOM 656 C CA . LEU A 1 83 ? -12.701 7.827 17.427 1.00 86.06 83 LEU A CA 1
ATOM 657 C C . LEU A 1 83 ? -12.027 6.977 16.351 1.00 86.06 83 LEU A C 1
ATOM 659 O O . LEU A 1 83 ? -11.065 7.427 15.736 1.00 86.06 83 LEU A O 1
ATOM 663 N N . LEU A 1 84 ? -12.579 5.805 16.046 1.00 87.12 84 LEU A N 1
ATOM 664 C CA . LEU A 1 84 ? -12.024 4.906 15.041 1.00 87.12 84 LEU A CA 1
ATOM 665 C C . LEU A 1 84 ? -12.069 5.517 13.627 1.00 87.12 84 LEU A C 1
ATOM 667 O O . LEU A 1 84 ? -11.110 5.383 12.865 1.00 87.12 84 LEU A O 1
ATOM 671 N N . LYS A 1 85 ? -13.123 6.277 13.293 1.00 88.38 85 LYS A N 1
ATOM 672 C CA . LYS A 1 85 ? -13.180 7.087 12.063 1.00 88.38 85 LYS A CA 1
ATOM 673 C C . LYS A 1 85 ? -12.044 8.116 12.014 1.00 88.38 85 LYS A C 1
ATOM 675 O O . LYS A 1 85 ? -11.354 8.194 11.000 1.00 88.38 85 LYS A O 1
ATOM 680 N N . LYS A 1 86 ? -11.794 8.855 13.104 1.00 89.56 86 LYS A N 1
ATOM 681 C CA . LYS A 1 86 ? -10.664 9.804 13.192 1.00 89.56 86 LYS A CA 1
ATOM 682 C C . LYS A 1 86 ? -9.315 9.101 13.036 1.00 89.56 86 LYS A C 1
ATOM 684 O O . LYS A 1 86 ? -8.465 9.571 12.286 1.00 89.56 86 LYS A O 1
ATOM 689 N N . GLU A 1 87 ? -9.125 7.957 13.689 1.00 90.69 87 GLU A N 1
ATOM 690 C CA . GLU A 1 87 ? -7.899 7.166 13.558 1.00 90.69 87 GLU A CA 1
ATOM 691 C C . GLU A 1 87 ? -7.670 6.659 12.129 1.00 90.69 87 GLU A C 1
ATOM 693 O O . GLU A 1 87 ? -6.528 6.618 11.672 1.00 90.69 87 GLU A O 1
ATOM 698 N N . CYS A 1 88 ? -8.735 6.295 11.412 1.00 91.25 88 CYS A N 1
ATOM 699 C CA . CYS A 1 88 ? -8.658 5.876 10.013 1.00 91.25 88 CYS A CA 1
ATOM 700 C C . CYS A 1 88 ? -8.288 7.033 9.074 1.00 91.25 88 CYS A C 1
ATOM 702 O O . CYS A 1 88 ? -7.543 6.823 8.116 1.00 91.25 88 CYS A O 1
ATOM 704 N N . GLU A 1 89 ? -8.763 8.252 9.342 1.00 91.19 89 GLU A N 1
ATOM 705 C CA . GLU A 1 89 ? -8.343 9.442 8.590 1.00 91.19 89 GLU A CA 1
ATOM 706 C C . GLU A 1 89 ? -6.856 9.749 8.818 1.00 91.19 89 GLU A C 1
ATOM 708 O O . GLU A 1 89 ? -6.109 9.915 7.855 1.00 91.19 89 GLU A O 1
ATOM 713 N N . ILE A 1 90 ? -6.393 9.707 10.073 1.00 93.06 90 ILE A N 1
ATOM 714 C CA . ILE A 1 90 ? -4.967 9.868 10.405 1.00 93.06 90 ILE A CA 1
ATOM 715 C C . ILE A 1 90 ? -4.133 8.776 9.727 1.00 93.06 90 ILE A C 1
ATOM 717 O O . ILE A 1 90 ? -3.101 9.065 9.125 1.00 93.06 90 ILE A O 1
ATOM 721 N N . LEU A 1 91 ? -4.586 7.519 9.789 1.00 93.19 91 LEU A N 1
ATOM 722 C CA . LEU A 1 91 ? -3.910 6.405 9.131 1.00 93.19 91 LEU A CA 1
ATOM 723 C C . LEU A 1 91 ? -3.783 6.649 7.626 1.00 93.19 91 LEU A C 1
ATOM 725 O O . LEU A 1 91 ? -2.702 6.466 7.078 1.00 93.19 91 LEU A O 1
ATOM 729 N N . ARG A 1 92 ? -4.854 7.096 6.963 1.00 93.31 92 ARG A N 1
ATOM 730 C CA . ARG A 1 92 ? -4.839 7.379 5.525 1.00 93.31 92 ARG A CA 1
ATOM 731 C C . ARG A 1 92 ? -3.807 8.450 5.172 1.00 93.31 92 ARG A C 1
ATOM 733 O O . ARG A 1 92 ? -3.080 8.283 4.197 1.00 93.31 92 ARG A O 1
ATOM 740 N N . GLU A 1 93 ? -3.716 9.517 5.958 1.00 92.81 93 GLU A N 1
ATOM 741 C CA . GLU A 1 93 ? -2.716 10.569 5.748 1.00 92.81 93 GLU A CA 1
ATOM 742 C C . GLU A 1 93 ? -1.283 10.060 5.957 1.00 92.81 93 GLU A C 1
ATOM 744 O O . GLU A 1 93 ? -0.410 10.327 5.132 1.00 92.81 93 GLU A O 1
ATOM 749 N N . VAL A 1 94 ? -1.042 9.244 6.986 1.00 92.31 94 VAL A N 1
ATOM 750 C CA . VAL A 1 94 ? 0.269 8.611 7.212 1.00 92.31 94 VAL A CA 1
ATOM 751 C C . VAL A 1 94 ? 0.633 7.663 6.061 1.00 92.31 94 VAL A C 1
ATOM 753 O O . VAL A 1 94 ? 1.754 7.708 5.557 1.00 92.31 94 VAL A O 1
ATOM 756 N N . LEU A 1 95 ? -0.305 6.842 5.577 1.00 92.12 95 LEU A N 1
ATOM 757 C CA . LEU A 1 95 ? -0.079 5.946 4.434 1.00 92.12 95 LEU A CA 1
ATOM 758 C C . LEU A 1 95 ? 0.308 6.717 3.166 1.00 92.12 95 LEU A C 1
ATOM 760 O O . LEU A 1 95 ? 1.244 6.326 2.473 1.00 92.12 95 LEU A O 1
ATOM 764 N N . LYS A 1 96 ? -0.359 7.842 2.885 1.00 92.00 96 LYS A N 1
ATOM 765 C CA . LYS A 1 96 ? 0.005 8.710 1.756 1.00 92.00 96 LYS A CA 1
ATOM 766 C C . LYS A 1 96 ? 1.405 9.297 1.922 1.00 92.00 96 LYS A C 1
ATOM 768 O O . LYS A 1 96 ? 2.217 9.179 1.010 1.00 92.00 96 LYS A O 1
ATOM 773 N N . LYS A 1 97 ? 1.692 9.908 3.076 1.00 91.06 97 LYS A N 1
ATOM 774 C CA . LYS A 1 97 ? 2.986 10.555 3.351 1.00 91.06 97 LYS A CA 1
ATOM 775 C C . LYS A 1 97 ? 4.149 9.573 3.256 1.00 91.06 97 LYS A C 1
ATOM 777 O O . LYS A 1 97 ? 5.146 9.863 2.603 1.00 91.06 97 LYS A O 1
ATOM 782 N N . THR A 1 98 ? 3.993 8.395 3.857 1.00 90.25 98 THR A N 1
ATOM 783 C 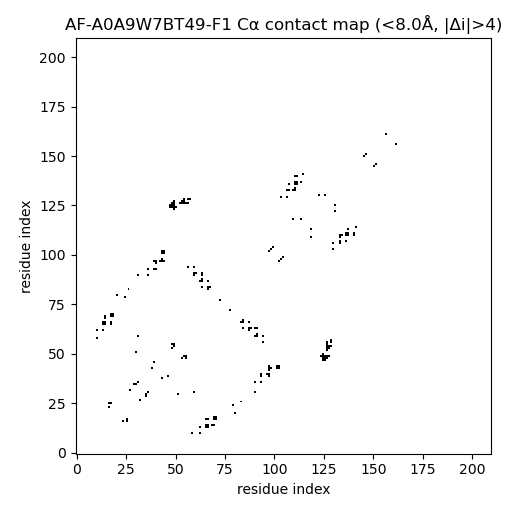CA . THR A 1 98 ? 5.020 7.341 3.837 1.00 90.25 98 THR A CA 1
ATOM 784 C C . THR A 1 98 ? 5.337 6.856 2.429 1.00 90.25 98 THR A C 1
ATOM 786 O O . THR A 1 98 ? 6.505 6.629 2.129 1.00 90.25 98 THR A O 1
ATOM 789 N N . PHE A 1 99 ? 4.326 6.710 1.565 1.00 90.00 99 PHE A N 1
ATOM 790 C CA . PHE A 1 99 ? 4.537 6.293 0.181 1.00 90.00 99 PHE A CA 1
ATOM 791 C C . PHE A 1 99 ? 5.157 7.409 -0.668 1.00 90.00 99 PHE A C 1
ATOM 793 O O . PHE A 1 99 ? 6.199 7.196 -1.277 1.00 90.00 99 PHE A O 1
ATOM 800 N N . VAL A 1 100 ? 4.546 8.600 -0.685 1.00 90.50 100 VAL A N 1
ATOM 801 C CA . VAL A 1 100 ? 4.923 9.710 -1.585 1.00 90.50 100 VAL A CA 1
ATOM 802 C C . VAL A 1 100 ? 6.296 10.309 -1.257 1.00 90.50 100 VAL A C 1
ATOM 804 O O . VAL A 1 100 ? 6.927 10.882 -2.139 1.00 90.50 100 VAL A O 1
ATOM 807 N N . GLY A 1 101 ? 6.769 10.176 -0.016 1.00 86.50 101 GLY A N 1
ATOM 808 C CA . GLY A 1 101 ? 8.071 10.685 0.409 1.00 86.50 101 GLY A CA 1
ATOM 809 C C . GLY A 1 101 ? 9.256 9.843 -0.082 1.00 86.50 101 GLY A C 1
ATOM 810 O O . GLY A 1 101 ? 9.453 9.592 -1.270 1.00 86.50 101 GLY A O 1
ATOM 811 N N . GLU A 1 102 ? 10.089 9.412 0.862 1.00 85.81 102 GLU A N 1
ATOM 812 C CA . GLU A 1 102 ? 11.369 8.759 0.567 1.00 85.81 102 GLU A CA 1
ATOM 813 C C . GLU A 1 102 ? 11.220 7.429 -0.179 1.00 85.81 102 GLU A C 1
ATOM 815 O O . GLU A 1 102 ? 12.055 7.110 -1.023 1.00 85.81 102 GLU A O 1
ATOM 820 N N . ARG A 1 103 ? 10.141 6.678 0.072 1.00 90.44 103 ARG A N 1
ATOM 821 C CA . ARG A 1 103 ? 9.917 5.353 -0.526 1.00 90.44 103 ARG A CA 1
ATOM 822 C C . ARG A 1 103 ? 9.692 5.408 -2.025 1.00 90.44 103 ARG A C 1
ATOM 824 O O . ARG A 1 103 ? 10.319 4.642 -2.759 1.00 90.44 103 ARG A O 1
ATOM 831 N N . LEU A 1 104 ? 8.823 6.308 -2.488 1.00 92.31 104 LEU A N 1
ATOM 832 C CA . LEU A 1 104 ? 8.589 6.499 -3.915 1.00 92.31 104 LEU A CA 1
ATOM 833 C C . LEU A 1 104 ? 9.875 6.945 -4.608 1.00 92.31 104 LEU A C 1
ATOM 835 O O . LEU A 1 104 ? 10.253 6.346 -5.612 1.00 92.31 104 LEU A O 1
ATOM 839 N N . ARG A 1 105 ? 10.576 7.940 -4.043 1.00 92.12 105 ARG A N 1
ATOM 840 C CA . ARG A 1 105 ? 11.849 8.420 -4.595 1.00 92.12 105 ARG A CA 1
ATOM 841 C C . ARG A 1 105 ? 12.865 7.287 -4.707 1.00 92.12 105 ARG A C 1
ATOM 843 O O . ARG A 1 105 ? 13.384 7.048 -5.787 1.00 92.12 105 ARG A O 1
ATOM 850 N N . ARG A 1 106 ? 13.076 6.533 -3.625 1.00 90.75 106 ARG A N 1
ATOM 851 C CA . ARG A 1 106 ? 14.010 5.404 -3.593 1.00 90.75 106 ARG A CA 1
ATOM 852 C C . ARG A 1 106 ? 13.629 4.328 -4.606 1.00 90.75 106 ARG A C 1
ATOM 854 O O . ARG A 1 106 ? 14.491 3.838 -5.322 1.00 90.75 106 ARG A O 1
ATOM 861 N N . THR A 1 107 ? 12.345 3.990 -4.708 1.00 93.25 107 THR A N 1
ATOM 862 C CA . THR A 1 107 ? 11.852 3.021 -5.700 1.00 93.25 107 THR A CA 1
ATOM 863 C C . THR A 1 107 ? 12.134 3.486 -7.122 1.00 93.25 107 THR A C 1
ATOM 865 O O . THR A 1 107 ? 12.608 2.689 -7.927 1.00 93.25 107 THR A O 1
ATOM 868 N N . LEU A 1 108 ? 11.903 4.763 -7.428 1.00 92.56 108 LEU A N 1
ATOM 869 C CA . LEU A 1 108 ? 12.204 5.337 -8.739 1.00 92.56 108 LEU A CA 1
ATOM 870 C C . LEU A 1 108 ? 13.709 5.375 -9.029 1.00 92.56 108 LEU A C 1
ATOM 872 O O . LEU A 1 108 ? 14.111 4.963 -10.116 1.00 92.56 108 LEU A O 1
ATOM 876 N N . ASP A 1 109 ? 14.533 5.783 -8.063 1.00 92.25 109 ASP A N 1
ATOM 877 C CA . ASP A 1 109 ? 15.996 5.787 -8.192 1.00 92.25 109 ASP A CA 1
ATOM 878 C C . ASP A 1 109 ? 16.509 4.377 -8.547 1.00 92.25 109 ASP A C 1
ATOM 880 O O . ASP A 1 109 ? 17.318 4.209 -9.466 1.00 92.25 109 ASP A O 1
ATOM 884 N N . TRP A 1 110 ? 15.959 3.341 -7.901 1.00 92.25 110 TRP A N 1
ATOM 885 C CA . TRP A 1 110 ? 16.259 1.945 -8.225 1.00 92.25 110 TRP A CA 1
ATOM 886 C C . TRP A 1 110 ? 15.709 1.506 -9.582 1.00 92.25 110 TRP A C 1
ATOM 888 O O . TRP A 1 110 ? 16.416 0.811 -10.300 1.00 92.25 110 TRP A O 1
ATOM 898 N N . CYS A 1 111 ? 14.501 1.915 -9.986 1.00 92.94 111 CYS A N 1
ATOM 899 C CA . CYS A 1 111 ? 13.961 1.593 -11.319 1.00 92.94 111 CYS A CA 1
ATOM 900 C C . CYS A 1 111 ? 14.859 2.101 -12.453 1.00 92.94 111 CYS A C 1
ATOM 902 O O . CYS A 1 111 ? 14.958 1.476 -13.508 1.00 92.94 111 CYS A O 1
ATOM 904 N N . LEU A 1 112 ? 15.485 3.260 -12.252 1.00 89.69 112 LEU A N 1
ATOM 905 C CA . LEU A 1 112 ? 16.369 3.874 -13.237 1.00 89.69 112 LEU A CA 1
ATOM 906 C C . LEU A 1 112 ? 17.787 3.287 -13.197 1.00 89.69 112 LEU A C 1
ATOM 908 O O . LEU A 1 112 ? 18.483 3.338 -14.208 1.00 89.69 112 LEU A O 1
ATOM 912 N N . SER A 1 113 ? 18.184 2.686 -12.071 1.00 87.94 113 SER A N 1
ATOM 913 C CA . SER A 1 113 ? 19.530 2.135 -11.849 1.00 87.94 113 SER A CA 1
ATOM 914 C C . SER A 1 113 ? 19.601 0.600 -11.921 1.00 87.94 113 SER A C 1
ATOM 916 O O . SER A 1 113 ? 20.688 0.040 -11.880 1.00 87.94 113 SER A O 1
ATOM 918 N N . CYS A 1 114 ? 18.473 -0.106 -12.065 1.00 85.88 114 CYS A N 1
ATOM 919 C CA . CYS A 1 114 ? 18.387 -1.570 -11.930 1.00 85.88 114 CYS A CA 1
ATOM 920 C C . CYS A 1 114 ? 19.081 -2.394 -13.027 1.00 85.88 114 CYS A C 1
ATOM 922 O O . CYS A 1 114 ? 18.977 -3.616 -13.013 1.00 85.88 114 CYS A O 1
ATOM 924 N N . ARG A 1 115 ? 19.690 -1.764 -14.036 1.00 81.06 115 ARG A N 1
ATOM 925 C CA . ARG A 1 115 ? 20.187 -2.469 -15.227 1.00 81.06 115 ARG A CA 1
ATOM 926 C C . ARG A 1 115 ? 21.403 -3.341 -14.924 1.00 81.06 115 ARG A C 1
ATOM 928 O O . ARG A 1 115 ? 21.457 -4.475 -15.386 1.00 81.06 115 ARG A O 1
ATOM 935 N N . ASP A 1 116 ? 22.354 -2.787 -14.184 1.00 82.44 116 ASP A N 1
ATOM 936 C CA . ASP A 1 116 ? 23.671 -3.398 -13.986 1.00 82.44 116 ASP A CA 1
ATOM 937 C C . ASP A 1 116 ? 23.844 -3.940 -12.552 1.00 82.44 116 ASP A C 1
ATOM 939 O O . ASP A 1 116 ? 24.871 -4.531 -12.236 1.00 82.44 116 ASP A O 1
ATOM 943 N N . GLU A 1 117 ? 22.826 -3.775 -11.700 1.00 86.31 117 GLU A N 1
ATOM 944 C CA . GLU A 1 117 ? 22.875 -4.053 -10.261 1.00 86.31 117 GLU A CA 1
ATOM 945 C C . GLU A 1 117 ? 21.874 -5.142 -9.850 1.00 86.31 117 GLU A C 1
ATOM 947 O O . GLU A 1 117 ? 20.744 -5.192 -10.347 1.00 86.31 117 GLU A O 1
ATOM 952 N N . ASP A 1 118 ? 22.254 -5.986 -8.885 1.00 88.94 118 ASP A N 1
ATOM 953 C CA . ASP A 1 118 ? 21.331 -6.956 -8.291 1.00 88.94 118 ASP A CA 1
ATOM 954 C C . ASP A 1 118 ? 20.334 -6.258 -7.351 1.00 88.94 118 ASP A C 1
ATOM 956 O O . ASP A 1 118 ? 20.648 -5.834 -6.239 1.00 88.94 118 ASP A O 1
ATOM 960 N N . VAL A 1 119 ? 19.083 -6.166 -7.801 1.00 91.38 119 VAL A N 1
ATOM 961 C CA . VAL A 1 119 ? 17.971 -5.552 -7.060 1.00 91.38 119 VAL A CA 1
ATOM 962 C C . VAL A 1 119 ? 17.218 -6.538 -6.156 1.00 91.38 119 VAL A C 1
ATOM 964 O O . VAL A 1 119 ? 16.195 -6.178 -5.564 1.00 91.38 119 VAL A O 1
ATOM 967 N N . SER A 1 120 ? 17.681 -7.784 -6.017 1.00 91.00 120 SER A N 1
ATOM 968 C CA . SER A 1 120 ? 16.995 -8.827 -5.238 1.00 91.00 120 SER A CA 1
ATOM 969 C C . SER A 1 120 ? 16.832 -8.448 -3.764 1.00 91.00 120 SER A C 1
ATOM 971 O O . SER A 1 120 ? 15.751 -8.610 -3.191 1.00 91.00 120 SER A O 1
ATOM 973 N N . GLU A 1 121 ? 17.866 -7.867 -3.148 1.00 90.06 121 GLU A N 1
ATOM 974 C CA . GLU A 1 121 ? 17.790 -7.426 -1.752 1.00 90.06 121 GLU A CA 1
ATOM 975 C C . GLU A 1 121 ? 16.767 -6.295 -1.579 1.00 90.06 121 GLU A C 1
ATOM 977 O O . GLU A 1 121 ? 15.948 -6.324 -0.655 1.00 90.06 121 GLU A O 1
ATOM 982 N N . PHE A 1 122 ? 16.770 -5.322 -2.493 1.00 90.25 122 PHE A N 1
ATOM 983 C CA . PHE A 1 122 ? 15.833 -4.205 -2.477 1.00 90.25 122 PHE A CA 1
ATOM 984 C C . PHE A 1 122 ? 14.393 -4.702 -2.645 1.00 90.25 122 PHE A C 1
ATOM 986 O O . PHE A 1 122 ? 13.570 -4.517 -1.749 1.00 90.25 122 PHE A O 1
ATOM 993 N N . THR A 1 123 ? 14.108 -5.426 -3.732 1.00 91.25 123 THR A N 1
ATOM 994 C CA . THR A 1 123 ? 12.767 -5.949 -4.059 1.00 91.25 123 THR A CA 1
ATOM 995 C C . THR A 1 123 ? 12.198 -6.873 -2.982 1.00 91.25 123 THR A C 1
ATOM 997 O O . THR A 1 123 ? 10.979 -6.953 -2.819 1.00 91.25 123 THR A O 1
ATOM 1000 N N . SER A 1 124 ? 13.049 -7.527 -2.185 1.00 90.88 124 SER A N 1
ATOM 1001 C CA . SER A 1 124 ? 12.609 -8.350 -1.056 1.00 90.88 124 SER A CA 1
ATOM 1002 C C . SER A 1 124 ? 11.929 -7.554 0.069 1.00 90.88 124 SER A C 1
ATOM 1004 O O . SER A 1 124 ? 11.137 -8.137 0.814 1.00 90.88 124 SER A O 1
ATOM 1006 N N . LYS A 1 125 ? 12.200 -6.246 0.189 1.00 91.50 125 LYS A N 1
ATOM 1007 C CA . LYS A 1 125 ? 11.676 -5.350 1.240 1.00 91.50 125 LYS A CA 1
ATOM 1008 C C . LYS A 1 125 ? 10.398 -4.611 0.815 1.00 91.50 125 LYS A C 1
ATOM 1010 O O . LYS A 1 125 ? 9.723 -4.033 1.669 1.00 91.50 125 LYS A O 1
ATOM 1015 N N . LEU A 1 126 ? 10.064 -4.641 -0.477 1.00 92.44 126 LEU A N 1
ATOM 1016 C CA . LEU A 1 126 ? 8.941 -3.907 -1.061 1.00 92.44 126 LEU A CA 1
ATOM 1017 C C . LEU A 1 126 ? 7.607 -4.618 -0.803 1.00 92.44 126 LEU A C 1
ATOM 1019 O O . LEU A 1 126 ? 7.498 -5.845 -0.851 1.00 92.44 126 LEU A O 1
ATOM 1023 N N . THR A 1 127 ? 6.570 -3.828 -0.552 1.00 94.31 127 THR A N 1
ATOM 1024 C CA . THR A 1 127 ? 5.169 -4.274 -0.584 1.00 94.31 127 THR A CA 1
ATOM 1025 C C . THR A 1 127 ? 4.752 -4.652 -2.008 1.00 94.31 127 THR A C 1
ATOM 1027 O O . THR A 1 127 ? 5.466 -4.372 -2.971 1.00 94.31 127 THR A O 1
ATOM 1030 N N . VAL A 1 128 ? 3.601 -5.308 -2.174 1.00 95.00 128 VAL A N 1
ATOM 1031 C CA . VAL A 1 128 ? 3.127 -5.726 -3.508 1.00 95.00 128 VAL A CA 1
ATOM 1032 C C . VAL A 1 128 ? 2.912 -4.530 -4.431 1.00 95.00 128 VAL A C 1
ATOM 1034 O O . VAL A 1 128 ? 3.254 -4.592 -5.608 1.00 95.00 128 VAL A O 1
ATOM 1037 N N . GLU A 1 129 ? 2.374 -3.438 -3.903 1.00 93.25 129 GLU A N 1
ATOM 1038 C CA . GLU A 1 129 ? 2.093 -2.221 -4.655 1.00 93.25 129 GLU A CA 1
ATOM 1039 C C . GLU A 1 129 ? 3.386 -1.515 -5.084 1.00 93.25 129 GLU A C 1
ATOM 1041 O O . GLU A 1 129 ? 3.529 -1.153 -6.252 1.00 93.25 129 GLU A O 1
ATOM 1046 N N . GLU A 1 130 ? 4.356 -1.390 -4.172 1.00 93.75 130 GLU A N 1
ATOM 1047 C CA . GLU A 1 130 ? 5.686 -0.849 -4.482 1.00 93.75 130 GLU A CA 1
ATOM 1048 C C . GLU A 1 130 ? 6.420 -1.734 -5.493 1.00 93.75 130 GLU A C 1
ATOM 1050 O O . GLU A 1 130 ? 7.016 -1.225 -6.438 1.00 93.75 130 GLU A O 1
ATOM 1055 N N . LYS A 1 131 ? 6.357 -3.062 -5.329 1.00 94.25 131 LYS A N 1
ATOM 1056 C CA . LYS A 1 131 ? 6.992 -4.009 -6.248 1.00 94.25 131 LYS A CA 1
ATOM 1057 C C . LYS A 1 131 ? 6.380 -3.930 -7.644 1.00 94.25 131 LYS A C 1
ATOM 1059 O O . LYS A 1 131 ? 7.112 -3.924 -8.622 1.00 94.25 131 LYS A O 1
ATOM 1064 N N . ASN A 1 132 ? 5.058 -3.825 -7.748 1.00 95.25 132 ASN A N 1
ATOM 1065 C CA . ASN A 1 132 ? 4.399 -3.656 -9.039 1.00 95.25 132 ASN A CA 1
ATOM 1066 C C . ASN A 1 132 ? 4.842 -2.352 -9.725 1.00 95.25 132 ASN A C 1
ATOM 1068 O O . ASN A 1 132 ? 5.163 -2.353 -10.912 1.00 95.25 132 ASN A O 1
ATOM 1072 N N . LEU A 1 133 ? 4.919 -1.250 -8.970 1.00 94.12 133 LEU A N 1
ATOM 1073 C CA . LEU A 1 133 ? 5.447 0.012 -9.488 1.00 94.12 133 LEU A CA 1
ATOM 1074 C C . LEU A 1 133 ? 6.905 -0.136 -9.946 1.00 94.12 133 LEU A C 1
ATOM 1076 O O . LEU A 1 133 ? 7.251 0.342 -11.025 1.00 94.12 133 LEU A O 1
ATOM 1080 N N . PHE A 1 134 ? 7.726 -0.835 -9.160 1.00 95.38 134 PHE A N 1
ATOM 1081 C CA . PHE A 1 134 ? 9.110 -1.134 -9.501 1.00 95.38 134 PHE A CA 1
ATOM 1082 C C . PHE A 1 134 ? 9.222 -1.939 -10.800 1.00 95.38 134 PHE A C 1
ATOM 1084 O O . PHE A 1 134 ? 9.933 -1.532 -11.711 1.00 95.38 134 PHE A O 1
ATOM 1091 N N . ASP A 1 135 ? 8.472 -3.033 -10.936 1.00 94.56 135 ASP A N 1
ATOM 1092 C CA . ASP A 1 135 ? 8.511 -3.906 -12.113 1.00 94.56 135 ASP A CA 1
ATOM 1093 C C . ASP A 1 135 ? 8.071 -3.164 -13.389 1.00 94.56 135 ASP A C 1
ATOM 1095 O O . ASP A 1 135 ? 8.614 -3.386 -14.475 1.00 94.56 135 ASP A O 1
ATOM 1099 N N . ILE A 1 136 ? 7.086 -2.266 -13.276 1.00 95.81 136 ILE A N 1
ATOM 1100 C CA . ILE A 1 136 ? 6.648 -1.405 -14.382 1.00 95.81 136 ILE A CA 1
ATOM 1101 C C . ILE A 1 136 ? 7.735 -0.381 -14.728 1.00 95.81 136 ILE A C 1
ATOM 1103 O O . ILE A 1 136 ? 8.065 -0.228 -15.905 1.00 95.81 136 ILE A O 1
ATOM 1107 N N . GLY A 1 137 ? 8.305 0.292 -13.725 1.00 95.06 137 GLY A N 1
ATOM 1108 C CA . GLY A 1 137 ? 9.350 1.299 -13.904 1.00 95.06 137 GLY A CA 1
ATOM 1109 C C . GLY A 1 137 ? 10.635 0.721 -14.496 1.00 95.06 137 GLY A C 1
ATOM 1110 O O . GLY A 1 137 ? 11.148 1.248 -15.481 1.00 95.06 137 GLY A O 1
ATOM 1111 N N . ALA A 1 138 ? 11.106 -0.406 -13.967 1.00 93.81 138 ALA A N 1
ATOM 1112 C CA . ALA A 1 138 ? 12.265 -1.138 -14.469 1.00 93.81 138 ALA A CA 1
ATOM 1113 C C . ALA A 1 138 ? 12.062 -1.584 -15.926 1.00 93.81 138 ALA A C 1
ATOM 1115 O O . ALA A 1 138 ? 12.933 -1.377 -16.771 1.00 93.81 138 ALA A O 1
ATOM 1116 N N . ARG A 1 139 ? 10.878 -2.120 -16.263 1.00 93.06 139 ARG A N 1
ATOM 1117 C CA . ARG A 1 139 ? 10.538 -2.498 -17.645 1.00 93.06 139 ARG A CA 1
ATOM 1118 C C . ARG A 1 139 ? 10.527 -1.293 -18.583 1.00 93.06 139 ARG A C 1
ATOM 1120 O O . ARG A 1 139 ? 11.013 -1.399 -19.705 1.00 93.06 139 ARG A O 1
ATOM 1127 N N . ALA A 1 140 ? 9.973 -0.165 -18.144 1.00 94.38 140 ALA A N 1
ATOM 1128 C CA . ALA A 1 140 ? 9.943 1.062 -18.934 1.00 94.38 140 ALA A CA 1
ATOM 1129 C C . ALA A 1 140 ? 11.354 1.629 -19.158 1.00 94.38 140 ALA A C 1
ATOM 1131 O O . ALA A 1 140 ? 11.687 1.999 -20.281 1.00 94.38 140 ALA A O 1
ATOM 1132 N N . SER A 1 141 ? 12.195 1.633 -18.119 1.00 92.00 141 SER A N 1
ATOM 1133 C CA . SER A 1 141 ? 13.600 2.053 -18.185 1.00 92.00 141 SER A CA 1
ATOM 1134 C C . SER A 1 141 ? 14.402 1.185 -19.161 1.00 92.00 141 SER A C 1
ATOM 1136 O O . SER A 1 141 ? 15.059 1.704 -20.067 1.00 92.00 141 SER A O 1
ATOM 1138 N N . LEU A 1 142 ? 14.260 -0.142 -19.059 1.00 90.25 142 LEU A N 1
ATOM 1139 C CA . LEU A 1 142 ? 14.882 -1.089 -19.982 1.00 90.25 142 LEU A CA 1
ATOM 1140 C C . LEU A 1 142 ? 14.395 -0.877 -21.421 1.00 90.25 142 LEU A C 1
ATOM 1142 O O . LEU A 1 142 ? 15.211 -0.785 -22.333 1.00 90.25 142 LEU A O 1
ATOM 1146 N N . GLY A 1 143 ? 13.082 -0.740 -21.627 1.00 90.12 143 GLY A N 1
ATOM 1147 C CA . GLY A 1 143 ? 12.505 -0.500 -22.951 1.00 90.12 143 GLY A CA 1
ATOM 1148 C C . GLY A 1 143 ? 12.981 0.813 -23.577 1.00 90.12 143 GLY A C 1
ATOM 1149 O O . GLY A 1 143 ? 13.317 0.848 -24.760 1.00 90.12 143 GLY A O 1
ATOM 1150 N N . TYR A 1 144 ? 13.082 1.882 -22.784 1.00 90.75 144 TYR A N 1
ATOM 1151 C CA . TYR A 1 144 ? 13.644 3.157 -23.230 1.00 90.75 144 TYR A CA 1
ATOM 1152 C C . TYR A 1 144 ? 15.118 3.020 -23.619 1.00 90.75 144 TYR A C 1
ATOM 1154 O O . TYR A 1 144 ? 15.547 3.547 -24.646 1.00 90.75 144 TYR A O 1
ATOM 1162 N N . HIS A 1 145 ? 15.893 2.281 -22.830 1.00 89.44 145 HIS A N 1
ATOM 1163 C CA . HIS A 1 145 ? 17.294 2.023 -23.120 1.00 89.44 145 HIS A CA 1
ATOM 1164 C C . HIS A 1 145 ? 17.474 1.204 -24.408 1.00 89.44 145 HIS A C 1
ATOM 1166 O O . HIS A 1 145 ? 18.237 1.594 -25.292 1.00 89.44 145 HIS A O 1
ATOM 1172 N N . GLU A 1 146 ? 16.737 0.101 -24.557 1.00 88.25 146 GLU A N 1
ATOM 1173 C CA . GLU A 1 146 ? 16.735 -0.709 -25.778 1.00 88.25 146 GLU A CA 1
ATOM 1174 C C . GLU A 1 146 ? 16.368 0.126 -27.008 1.00 88.25 146 GLU A C 1
ATOM 1176 O O . GLU A 1 146 ? 17.044 0.029 -28.034 1.00 88.25 146 GLU A O 1
ATOM 1181 N N . TRP A 1 147 ? 15.350 0.984 -26.897 1.00 88.56 147 TRP A N 1
ATOM 1182 C CA . TRP A 1 147 ? 14.967 1.916 -27.955 1.00 88.56 147 TRP A CA 1
ATOM 1183 C C . TRP A 1 147 ? 16.073 2.932 -28.261 1.00 88.56 147 TRP A C 1
ATOM 1185 O O . TRP A 1 147 ? 16.371 3.172 -29.428 1.00 88.56 147 TRP A O 1
ATOM 1195 N N . LYS A 1 148 ? 16.737 3.497 -27.248 1.00 90.38 148 LYS A N 1
ATOM 1196 C CA . LYS A 1 148 ? 17.819 4.471 -27.447 1.00 90.38 148 LYS A CA 1
ATOM 1197 C C . LYS A 1 148 ? 19.009 3.870 -28.205 1.00 90.38 148 LYS A C 1
ATOM 1199 O O . LYS A 1 148 ? 19.608 4.556 -29.028 1.00 90.38 148 LYS A O 1
ATOM 1204 N N . HIS A 1 149 ? 19.342 2.605 -27.945 1.00 86.75 149 HIS A N 1
ATOM 1205 C CA . HIS A 1 149 ? 20.481 1.929 -28.575 1.00 86.75 149 HIS A CA 1
ATOM 1206 C C . HIS A 1 149 ? 20.152 1.302 -29.934 1.00 86.75 149 HIS A C 1
ATOM 1208 O O . HIS A 1 149 ? 20.954 1.394 -30.861 1.00 86.75 149 HIS A O 1
ATOM 1214 N N . ASN A 1 150 ? 18.981 0.680 -30.073 1.00 83.94 150 ASN A N 1
ATOM 1215 C CA . ASN A 1 150 ? 18.611 -0.070 -31.278 1.00 83.94 150 ASN A CA 1
ATOM 1216 C C . ASN A 1 150 ? 17.671 0.715 -32.215 1.00 83.94 150 ASN A C 1
ATOM 1218 O O . ASN A 1 150 ? 17.425 0.298 -33.353 1.00 83.94 150 ASN A O 1
ATOM 1222 N N . GLY A 1 151 ? 17.129 1.846 -31.755 1.00 79.88 151 GLY A N 1
ATOM 1223 C CA . GLY A 1 151 ? 16.036 2.565 -32.404 1.00 79.88 151 GLY A CA 1
ATOM 1224 C C . GLY A 1 151 ? 14.768 1.713 -32.520 1.00 79.88 151 GLY A C 1
ATOM 1225 O O . GLY A 1 151 ? 14.626 0.661 -31.900 1.00 79.88 151 GLY A O 1
ATOM 1226 N N . SER A 1 152 ? 13.866 2.117 -33.413 1.00 75.94 152 SER A N 1
ATOM 1227 C CA . SER A 1 152 ? 12.697 1.311 -33.811 1.00 75.94 152 SER A CA 1
ATOM 1228 C C . SER A 1 152 ? 13.022 0.275 -34.900 1.00 75.94 152 SER A C 1
ATOM 1230 O O . SER A 1 152 ? 12.121 -0.253 -35.545 1.00 75.94 152 SER A O 1
ATOM 1232 N N . ARG A 1 153 ? 14.310 0.017 -35.173 1.00 71.75 153 ARG A N 1
ATOM 1233 C CA . ARG A 1 153 ? 14.754 -0.723 -36.369 1.00 71.75 153 ARG A CA 1
ATOM 1234 C C . ARG A 1 153 ? 14.596 -2.238 -36.242 1.00 71.75 153 ARG A C 1
ATOM 1236 O O . ARG A 1 153 ? 14.542 -2.926 -37.255 1.00 71.75 153 ARG A O 1
ATOM 1243 N N . LYS A 1 154 ? 14.531 -2.766 -35.017 1.00 72.31 154 LYS A N 1
ATOM 1244 C CA . LYS A 1 154 ? 14.426 -4.205 -34.748 1.00 72.31 154 LYS A CA 1
ATOM 1245 C C . LYS A 1 154 ? 13.050 -4.523 -34.169 1.00 72.31 154 LYS A C 1
ATOM 1247 O O . LYS A 1 154 ? 12.798 -4.275 -32.994 1.00 72.31 154 LYS A O 1
ATOM 1252 N N . ILE A 1 155 ? 12.166 -5.088 -34.991 1.00 78.81 155 ILE A N 1
ATOM 1253 C CA . ILE A 1 155 ? 10.881 -5.617 -34.519 1.00 78.81 155 ILE A CA 1
ATOM 1254 C C . ILE A 1 155 ? 11.184 -6.857 -33.677 1.00 78.81 155 ILE A C 1
ATOM 1256 O O . ILE A 1 155 ? 11.678 -7.864 -34.189 1.00 78.81 155 ILE A O 1
ATOM 1260 N N . GLN A 1 156 ? 10.939 -6.777 -32.370 1.00 76.50 156 GLN A N 1
ATOM 1261 C CA . GLN A 1 156 ? 11.095 -7.938 -31.505 1.00 76.50 156 GLN A CA 1
ATOM 1262 C C . GLN A 1 156 ? 9.990 -8.958 -31.781 1.00 76.50 156 GLN A C 1
ATOM 1264 O O . GLN A 1 156 ? 8.815 -8.624 -31.920 1.00 76.50 156 GLN A O 1
ATOM 1269 N N . VAL A 1 157 ? 10.384 -10.227 -31.826 1.00 81.88 157 VAL A N 1
ATOM 1270 C CA . VAL A 1 157 ? 9.457 -11.352 -31.927 1.00 81.88 157 VAL A CA 1
ATOM 1271 C C . VAL A 1 157 ? 8.552 -11.365 -30.694 1.00 81.88 157 VAL A C 1
ATOM 1273 O O . VAL A 1 157 ? 9.041 -11.309 -29.560 1.00 81.88 157 VAL A O 1
ATOM 1276 N N . SER A 1 158 ? 7.241 -11.453 -30.917 1.00 82.69 158 SER A N 1
ATOM 1277 C CA . SER A 1 158 ? 6.247 -11.442 -29.845 1.00 82.69 158 SER A CA 1
ATOM 1278 C C . SER A 1 158 ? 6.446 -12.603 -28.865 1.00 82.69 158 SER A C 1
ATOM 1280 O O . SER A 1 158 ? 6.955 -13.676 -29.209 1.00 82.69 158 SER A O 1
ATOM 1282 N N . SER A 1 159 ? 6.013 -12.401 -27.619 1.00 80.00 159 SER A N 1
ATOM 1283 C CA . SER A 1 159 ? 6.055 -13.428 -26.568 1.00 80.00 159 SER A CA 1
ATOM 1284 C C . SER A 1 159 ? 5.337 -14.718 -26.979 1.00 80.00 159 SER A C 1
ATOM 1286 O O . SER A 1 159 ? 5.791 -15.808 -26.638 1.00 80.00 159 SER A O 1
ATOM 1288 N N . ILE A 1 160 ? 4.273 -14.599 -27.776 1.00 82.62 160 ILE A N 1
ATOM 1289 C CA . ILE A 1 160 ? 3.482 -15.718 -28.301 1.00 82.62 160 ILE A CA 1
ATOM 1290 C C . ILE A 1 160 ? 4.344 -16.630 -29.187 1.00 82.62 160 ILE A C 1
ATOM 1292 O O . ILE A 1 160 ? 4.332 -17.849 -29.017 1.00 82.62 160 ILE A O 1
ATOM 1296 N N . ILE A 1 161 ? 5.153 -16.058 -30.085 1.00 82.75 161 ILE A N 1
ATOM 1297 C CA . ILE A 1 161 ? 6.021 -16.839 -30.979 1.00 82.75 161 ILE A CA 1
ATOM 1298 C C . ILE A 1 161 ? 7.132 -17.530 -30.174 1.00 82.75 161 ILE A C 1
ATOM 1300 O O . ILE A 1 161 ? 7.374 -18.723 -30.370 1.00 82.75 161 ILE A O 1
ATOM 1304 N N . LYS A 1 162 ? 7.743 -16.832 -29.202 1.00 83.00 162 LYS A N 1
ATOM 1305 C CA . LYS A 1 162 ? 8.754 -17.421 -28.299 1.00 83.00 162 LYS A CA 1
ATOM 1306 C C . LYS A 1 162 ? 8.195 -18.625 -27.523 1.00 83.00 162 LYS A C 1
ATOM 1308 O O . LYS A 1 162 ? 8.846 -19.664 -27.454 1.00 83.00 162 LYS A O 1
ATOM 1313 N N . GLN A 1 163 ? 6.970 -18.522 -27.002 1.00 77.94 163 GLN A N 1
ATOM 1314 C CA . GLN A 1 163 ? 6.305 -19.617 -26.285 1.00 77.94 163 GLN A CA 1
ATOM 1315 C C . GLN A 1 163 ? 5.897 -20.778 -27.200 1.00 77.94 163 GLN A C 1
ATOM 1317 O O . GLN A 1 163 ? 5.986 -21.934 -26.790 1.00 77.94 163 GLN A O 1
ATOM 1322 N N . SER A 1 164 ? 5.472 -20.499 -28.436 1.00 77.31 164 SER A N 1
ATOM 1323 C CA . SER A 1 164 ? 5.101 -21.545 -29.398 1.00 77.31 164 SER A CA 1
ATOM 1324 C C . SER A 1 164 ? 6.289 -22.432 -29.791 1.00 77.31 164 SER A C 1
ATOM 1326 O O . SER A 1 164 ? 6.153 -23.653 -29.840 1.00 77.31 164 SER A O 1
ATOM 1328 N N . ASN A 1 165 ? 7.474 -21.840 -29.972 1.00 69.56 165 ASN A N 1
ATOM 1329 C CA . ASN A 1 165 ? 8.701 -22.579 -30.268 1.00 69.56 165 ASN A CA 1
ATOM 1330 C C . ASN A 1 165 ? 9.187 -23.379 -29.052 1.00 69.56 165 ASN A C 1
ATOM 1332 O O . ASN A 1 165 ? 9.600 -24.522 -29.212 1.00 69.56 165 ASN A O 1
ATOM 1336 N N . ALA A 1 166 ? 9.065 -22.829 -27.839 1.00 72.44 166 ALA A N 1
ATOM 1337 C CA . ALA A 1 166 ? 9.395 -23.553 -26.611 1.00 72.44 166 ALA A CA 1
ATOM 1338 C C . ALA A 1 166 ? 8.495 -24.784 -26.399 1.00 72.44 166 ALA A C 1
ATOM 1340 O O . ALA A 1 166 ? 8.991 -25.845 -26.040 1.00 72.44 166 ALA A O 1
ATOM 1341 N N . ARG A 1 167 ? 7.188 -24.686 -26.684 1.00 60.06 167 ARG A N 1
ATOM 1342 C CA . ARG A 1 167 ? 6.276 -25.843 -26.596 1.00 60.06 167 ARG A CA 1
ATOM 1343 C C . ARG A 1 167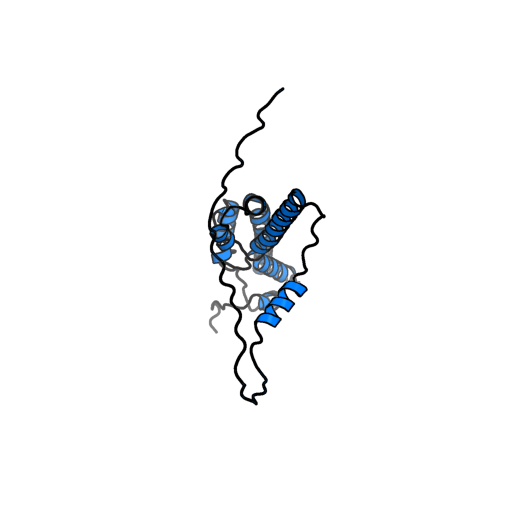 ? 6.582 -26.923 -27.631 1.00 60.06 167 ARG A C 1
ATOM 1345 O O . ARG A 1 167 ? 6.469 -28.094 -27.302 1.00 60.06 167 ARG A O 1
ATOM 1352 N N . ARG A 1 168 ? 7.009 -26.553 -28.845 1.00 58.69 168 ARG A N 1
ATOM 1353 C CA . ARG A 1 168 ? 7.407 -27.528 -29.880 1.00 58.69 168 ARG A CA 1
ATOM 1354 C C . ARG A 1 168 ? 8.637 -28.348 -29.489 1.00 58.69 168 ARG A C 1
ATOM 1356 O O . ARG A 1 168 ? 8.719 -29.508 -29.863 1.00 58.69 168 ARG A O 1
ATOM 1363 N N . VAL A 1 169 ? 9.569 -27.768 -28.734 1.00 58.81 169 VAL A N 1
ATOM 1364 C CA . VAL A 1 169 ? 10.779 -28.470 -28.266 1.00 58.81 169 VAL A CA 1
ATOM 1365 C C . VAL A 1 169 ? 10.471 -29.452 -27.121 1.00 58.81 169 VAL A C 1
ATOM 1367 O O . VAL A 1 169 ? 11.222 -30.395 -26.910 1.00 58.81 169 VAL A O 1
ATOM 1370 N N . VAL A 1 170 ? 9.347 -29.281 -26.414 1.00 57.16 170 VAL A N 1
ATOM 1371 C CA . VAL A 1 170 ? 8.961 -30.089 -25.237 1.00 57.16 170 VAL A CA 1
ATOM 1372 C C . VAL A 1 170 ? 7.992 -31.235 -25.590 1.00 57.16 170 VAL A C 1
ATOM 1374 O O . VAL A 1 170 ? 7.491 -31.916 -24.705 1.00 57.16 170 VAL A O 1
ATOM 1377 N N . SER A 1 171 ? 7.763 -31.526 -26.875 1.00 43.03 171 SER A N 1
ATOM 1378 C CA . SER A 1 171 ? 7.010 -32.719 -27.299 1.00 43.03 171 SER A CA 1
ATOM 1379 C C . SER A 1 171 ? 7.912 -33.780 -27.943 1.00 43.03 171 SER A C 1
ATOM 1381 O O . SER A 1 171 ? 7.927 -33.891 -29.169 1.00 43.03 171 SER A O 1
ATOM 1383 N N . PRO A 1 172 ? 8.650 -34.588 -27.164 1.00 57.44 172 PRO A N 1
ATOM 1384 C CA . PRO A 1 172 ? 9.179 -35.851 -27.640 1.00 57.44 172 PRO A CA 1
ATOM 1385 C C . PRO A 1 172 ? 8.258 -36.980 -27.168 1.00 57.44 172 PRO A C 1
ATOM 1387 O O . PRO A 1 172 ? 8.549 -37.592 -26.154 1.00 57.44 172 PRO A O 1
ATOM 1390 N N . GLU A 1 173 ? 7.152 -37.260 -27.865 1.00 49.81 173 GLU A N 1
ATOM 1391 C CA . GLU A 1 173 ? 6.491 -38.568 -27.729 1.00 49.81 173 GLU A CA 1
ATOM 1392 C C . GLU A 1 173 ? 5.526 -38.882 -28.890 1.00 49.81 173 GLU A C 1
ATOM 1394 O O . GLU A 1 173 ? 4.583 -38.138 -29.148 1.00 49.81 173 GLU A O 1
ATOM 1399 N N . GLU A 1 174 ? 5.804 -40.038 -29.524 1.00 45.16 174 GLU A N 1
ATOM 1400 C CA . GLU A 1 174 ? 4.959 -40.878 -30.404 1.00 45.16 174 GLU A CA 1
ATOM 1401 C C . GLU A 1 174 ? 4.704 -40.408 -31.855 1.00 45.16 174 GLU A C 1
ATOM 1403 O O . GLU A 1 174 ? 4.286 -39.283 -32.086 1.00 45.16 174 GLU A O 1
ATOM 1408 N N . LYS A 1 175 ? 4.856 -41.182 -32.947 1.00 40.25 175 LYS A N 1
ATOM 1409 C CA . LYS A 1 175 ? 5.073 -42.609 -33.325 1.00 40.25 175 LYS A CA 1
ATOM 1410 C C . LYS A 1 175 ? 5.601 -42.558 -34.790 1.00 40.25 175 LYS A C 1
ATOM 1412 O O . LYS A 1 175 ? 5.251 -41.625 -35.498 1.00 40.25 175 LYS A O 1
ATOM 1417 N N . GLY A 1 176 ? 6.427 -43.426 -35.378 1.00 34.12 176 GLY A N 1
ATOM 1418 C CA . GLY A 1 176 ? 6.648 -44.863 -35.239 1.00 34.12 176 GLY A CA 1
ATOM 1419 C C . GLY A 1 176 ? 6.498 -45.519 -36.628 1.00 34.12 176 GLY A C 1
ATOM 1420 O O . GLY A 1 176 ? 5.404 -45.481 -37.170 1.00 34.12 176 GLY A O 1
ATOM 1421 N N . MET A 1 177 ? 7.561 -46.112 -37.195 1.00 31.70 177 MET A N 1
ATOM 1422 C CA . MET A 1 177 ? 7.501 -47.370 -37.972 1.00 31.70 177 MET A CA 1
ATOM 1423 C C . MET A 1 177 ? 8.906 -47.879 -38.335 1.00 31.70 177 MET A C 1
ATOM 1425 O O . MET A 1 177 ? 9.641 -47.262 -39.098 1.00 31.70 177 MET A O 1
ATOM 1429 N N . ASN A 1 178 ? 9.247 -49.030 -37.751 1.00 39.72 178 ASN A N 1
ATOM 1430 C CA . ASN A 1 178 ? 10.332 -49.924 -38.153 1.00 39.72 178 ASN A CA 1
ATOM 1431 C C . ASN A 1 178 ? 9.906 -50.779 -39.359 1.00 39.72 178 ASN A C 1
ATOM 1433 O O . ASN A 1 178 ? 8.732 -51.155 -39.419 1.00 39.72 178 ASN A O 1
ATOM 1437 N N . LYS A 1 179 ? 10.910 -51.154 -40.178 1.00 38.31 179 LYS A N 1
ATOM 1438 C CA . LYS A 1 179 ? 11.047 -52.215 -41.220 1.00 38.31 179 LYS A CA 1
ATOM 1439 C C . LYS A 1 179 ? 11.640 -51.558 -42.483 1.00 38.31 179 LYS A C 1
ATOM 1441 O O . LYS A 1 179 ? 11.043 -50.618 -42.977 1.00 38.31 179 LYS A O 1
ATOM 1446 N N . GLU A 1 180 ? 12.817 -51.880 -43.024 1.00 31.89 180 GLU A N 1
ATOM 1447 C CA . GLU A 1 180 ? 13.604 -53.119 -43.127 1.00 31.89 180 GLU A CA 1
ATOM 1448 C C . GLU A 1 180 ? 15.109 -52.806 -43.359 1.00 31.89 180 GLU A C 1
ATOM 1450 O O . GLU A 1 180 ? 15.487 -51.679 -43.665 1.00 31.89 180 GLU A O 1
ATOM 1455 N N . ASN A 1 181 ? 15.955 -53.824 -43.167 1.00 34.09 181 ASN A N 1
ATOM 1456 C CA . ASN A 1 181 ? 17.431 -53.828 -43.165 1.00 34.09 181 ASN A CA 1
ATOM 1457 C C . ASN A 1 181 ? 18.120 -53.549 -44.537 1.00 34.09 181 ASN A C 1
ATOM 1459 O O . ASN A 1 181 ? 17.451 -53.552 -45.567 1.00 34.09 181 ASN A O 1
ATOM 1463 N N . PRO A 1 182 ? 19.460 -53.322 -44.567 1.00 48.22 182 PRO A N 1
ATOM 1464 C CA . PRO A 1 182 ? 20.178 -52.631 -45.651 1.00 48.22 182 PRO A CA 1
ATOM 1465 C C . PRO A 1 182 ? 20.759 -53.572 -46.726 1.00 48.22 182 PRO A C 1
ATOM 1467 O O . PRO A 1 182 ? 20.798 -54.788 -46.530 1.00 48.22 182 PRO A O 1
ATOM 1470 N N . PRO A 1 183 ? 21.372 -53.007 -47.787 1.00 38.22 183 PRO A N 1
ATOM 1471 C CA . PRO A 1 183 ? 22.646 -53.554 -48.236 1.00 38.22 183 PRO A CA 1
ATOM 1472 C C . PRO A 1 183 ? 23.761 -52.509 -48.388 1.00 38.22 183 PRO A C 1
ATOM 1474 O O . PRO A 1 183 ? 23.562 -51.319 -48.615 1.00 38.22 183 PRO A O 1
ATOM 1477 N N . SER A 1 184 ? 24.962 -53.044 -48.216 1.00 33.19 184 SER A N 1
ATOM 1478 C CA . SER A 1 184 ? 26.288 -52.446 -48.214 1.00 33.19 184 SER A CA 1
ATOM 1479 C C . SER A 1 184 ? 26.746 -51.800 -49.525 1.00 33.19 184 SER A C 1
ATOM 1481 O O . SER A 1 184 ? 26.381 -52.251 -50.606 1.00 33.19 184 SER A O 1
ATOM 1483 N N . ALA A 1 185 ? 27.742 -50.922 -49.349 1.00 31.84 185 ALA A N 1
ATOM 1484 C CA . ALA A 1 185 ? 28.768 -50.465 -50.291 1.00 31.84 185 ALA A CA 1
ATOM 1485 C C . ALA A 1 185 ? 28.390 -49.306 -51.230 1.00 31.84 185 ALA A C 1
ATOM 1487 O O . ALA A 1 185 ? 27.746 -49.496 -52.248 1.00 31.84 185 ALA A O 1
ATOM 1488 N N . PHE A 1 186 ? 28.924 -48.115 -50.943 1.00 28.62 186 PHE A N 1
ATOM 1489 C CA . PHE A 1 186 ? 30.010 -47.555 -51.754 1.00 28.62 186 PHE A CA 1
ATOM 1490 C C . PHE A 1 186 ? 30.779 -46.492 -50.956 1.00 28.62 186 PHE A C 1
ATOM 1492 O O . PHE A 1 186 ? 30.218 -45.592 -50.339 1.00 28.62 186 PHE A O 1
ATOM 1499 N N . SER A 1 187 ? 32.095 -46.672 -50.949 1.00 29.95 187 SER A N 1
ATOM 1500 C CA . SER A 1 187 ? 33.116 -45.813 -50.361 1.00 29.95 187 SER A CA 1
ATOM 1501 C C . SER A 1 187 ? 33.187 -44.461 -51.076 1.00 29.95 187 SER A C 1
ATOM 1503 O O . SER A 1 187 ? 33.145 -44.438 -52.305 1.00 29.95 187 SER A O 1
ATOM 1505 N N . SER A 1 188 ? 33.367 -43.363 -50.331 1.00 32.16 188 SER A N 1
ATOM 1506 C CA . SER A 1 188 ? 34.261 -42.253 -50.713 1.00 32.16 188 SER A CA 1
ATOM 1507 C C . SER A 1 188 ? 34.428 -41.234 -49.580 1.00 32.16 188 SER A C 1
ATOM 1509 O O . SER A 1 188 ? 33.609 -40.347 -49.368 1.00 32.16 188 SER A O 1
ATOM 1511 N N . ASN A 1 189 ? 35.539 -41.396 -48.861 1.00 28.94 189 ASN A N 1
ATOM 1512 C CA . ASN A 1 189 ? 36.454 -40.355 -48.388 1.00 28.94 189 ASN A CA 1
ATOM 1513 C C . ASN A 1 189 ? 36.036 -38.879 -48.557 1.00 28.94 189 ASN A C 1
ATOM 1515 O O . ASN A 1 189 ? 36.052 -38.363 -49.674 1.00 28.94 189 ASN A O 1
ATOM 1519 N N . LYS A 1 190 ? 35.942 -38.152 -47.431 1.00 33.19 190 LYS A N 1
ATOM 1520 C CA . LYS A 1 190 ? 36.720 -36.910 -47.242 1.00 33.19 190 LYS A CA 1
ATOM 1521 C C . LYS A 1 190 ? 36.826 -36.512 -45.764 1.00 33.19 190 LYS A C 1
ATOM 1523 O O . LYS A 1 190 ? 35.962 -35.841 -45.215 1.00 33.19 190 LYS A O 1
ATOM 1528 N N . GLN A 1 191 ? 37.940 -36.895 -45.143 1.00 33.88 191 GLN A N 1
ATOM 1529 C CA . GLN A 1 191 ? 38.532 -36.138 -44.041 1.00 33.88 191 GLN A CA 1
ATOM 1530 C C . GLN A 1 191 ? 39.118 -34.826 -44.584 1.00 33.88 191 GLN A C 1
ATOM 1532 O O . GLN A 1 191 ? 39.803 -34.834 -45.606 1.00 33.88 191 GLN A O 1
ATOM 1537 N N . LYS A 1 192 ? 38.852 -33.725 -43.881 1.00 34.56 192 LYS A N 1
ATOM 1538 C CA . LYS A 1 192 ? 39.616 -32.465 -43.752 1.00 34.56 192 LYS A CA 1
ATOM 1539 C C . LYS A 1 192 ? 38.791 -31.647 -42.748 1.00 34.56 192 LYS A C 1
ATOM 1541 O O . LYS A 1 192 ? 37.616 -31.440 -43.001 1.00 34.56 192 LYS A O 1
ATOM 1546 N N . GLY A 1 193 ? 39.247 -31.231 -41.578 1.00 28.61 193 GLY A N 1
ATOM 1547 C CA . GLY A 1 193 ? 40.584 -30.916 -41.095 1.00 28.61 193 GLY A CA 1
ATOM 1548 C C . GLY A 1 193 ? 40.407 -29.659 -40.233 1.00 28.61 193 GLY A C 1
ATOM 1549 O O . GLY A 1 193 ? 39.709 -28.742 -40.657 1.00 28.61 193 GLY A O 1
ATOM 1550 N N . ASN A 1 194 ? 40.960 -29.682 -39.022 1.00 30.06 194 ASN A N 1
ATOM 1551 C CA . ASN A 1 194 ? 40.996 -28.603 -38.028 1.00 30.06 194 ASN A CA 1
ATOM 1552 C C . ASN A 1 194 ? 41.286 -27.214 -38.617 1.00 30.06 194 ASN A C 1
ATOM 1554 O O . ASN A 1 194 ? 42.048 -27.130 -39.574 1.00 30.06 194 ASN A O 1
ATOM 1558 N N . PHE A 1 195 ? 40.805 -26.155 -37.953 1.00 28.88 195 PHE A N 1
ATOM 1559 C CA . PHE A 1 195 ? 41.631 -24.982 -37.625 1.00 28.88 195 PHE A CA 1
ATOM 1560 C C . PHE A 1 195 ? 40.954 -24.153 -36.515 1.00 28.88 195 PHE A C 1
ATOM 1562 O O . PHE A 1 195 ? 39.979 -23.440 -36.749 1.00 28.88 195 PHE A O 1
ATOM 1569 N N . GLU A 1 196 ? 41.462 -24.303 -35.291 1.00 37.31 196 GLU A N 1
ATOM 1570 C CA . GLU A 1 196 ? 41.532 -23.212 -34.317 1.00 37.31 196 GLU A CA 1
ATOM 1571 C C . GLU A 1 196 ? 42.533 -22.180 -34.852 1.00 37.31 196 GLU A C 1
ATOM 1573 O O . GLU A 1 196 ? 43.588 -22.585 -35.327 1.00 37.31 196 GLU A O 1
ATOM 1578 N N . GLU A 1 197 ? 42.207 -20.887 -34.796 1.00 33.38 197 GLU A N 1
ATOM 1579 C CA . GLU A 1 197 ? 43.056 -19.828 -34.221 1.00 33.38 197 GLU A CA 1
ATOM 1580 C C . GLU A 1 197 ? 42.555 -18.424 -34.601 1.00 33.38 197 GLU A C 1
ATOM 1582 O O . GLU A 1 197 ? 42.275 -18.136 -35.759 1.00 33.38 197 GLU A O 1
ATOM 1587 N N . ASN A 1 198 ? 42.520 -17.574 -33.569 1.00 29.30 198 ASN A N 1
ATOM 1588 C CA . ASN A 1 198 ? 42.934 -16.169 -33.540 1.00 29.30 198 ASN A CA 1
ATOM 1589 C C . ASN A 1 198 ? 42.275 -15.162 -34.500 1.00 29.30 198 ASN A C 1
ATOM 1591 O O . ASN A 1 198 ? 42.471 -15.198 -35.704 1.00 29.30 198 ASN A O 1
ATOM 1595 N N . GLU A 1 199 ? 41.651 -14.124 -33.931 1.00 35.66 199 GLU A N 1
ATOM 1596 C CA . GLU A 1 199 ? 42.309 -12.807 -33.920 1.00 35.66 199 GLU A CA 1
ATOM 1597 C C . GLU A 1 199 ? 41.579 -11.798 -33.023 1.00 35.66 199 GLU A C 1
ATOM 1599 O O . GLU A 1 199 ? 40.498 -11.276 -33.295 1.00 35.66 199 GLU A O 1
ATOM 1604 N N . GLU A 1 200 ? 42.248 -11.526 -31.912 1.00 37.88 200 GLU A N 1
ATOM 1605 C CA . GLU A 1 200 ? 42.093 -10.381 -31.042 1.00 37.88 200 GLU A CA 1
ATOM 1606 C C . GLU A 1 200 ? 42.877 -9.209 -31.658 1.00 37.88 200 GLU A C 1
ATOM 1608 O O . GLU A 1 200 ? 44.086 -9.107 -31.478 1.00 37.88 200 GLU A O 1
ATOM 1613 N N . SER A 1 201 ? 42.232 -8.324 -32.425 1.00 36.34 201 SER A N 1
ATOM 1614 C CA . SER A 1 201 ? 42.934 -7.161 -33.001 1.00 36.34 201 SER A CA 1
ATOM 1615 C C . SER A 1 201 ? 41.994 -6.069 -33.530 1.00 36.34 201 SER A C 1
ATOM 1617 O O . SER A 1 201 ? 41.942 -5.792 -34.723 1.00 36.34 201 SER A O 1
ATOM 1619 N N . ASN A 1 202 ? 41.298 -5.339 -32.646 1.00 35.97 202 ASN A N 1
ATOM 1620 C CA . ASN A 1 202 ? 40.999 -3.932 -32.966 1.00 35.97 202 ASN A CA 1
ATOM 1621 C C . ASN A 1 202 ? 40.787 -3.030 -31.737 1.00 35.97 202 ASN A C 1
ATOM 1623 O O . ASN A 1 202 ? 39.688 -2.563 -31.440 1.00 35.97 202 ASN A O 1
ATOM 1627 N N . LYS A 1 203 ? 41.879 -2.737 -31.023 1.00 42.44 203 LYS A N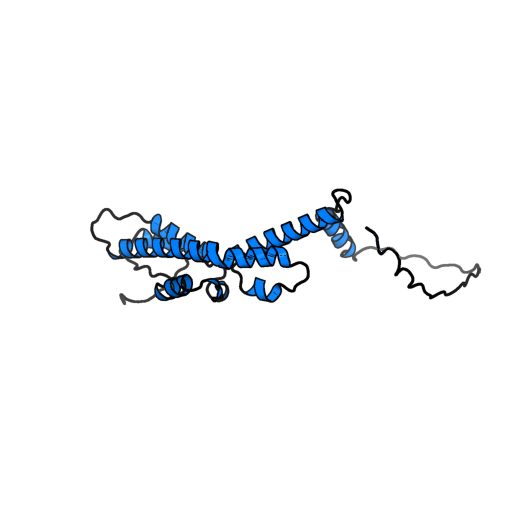 1
ATOM 1628 C CA . LYS A 1 203 ? 42.024 -1.484 -30.271 1.00 42.44 203 LYS A CA 1
ATOM 1629 C C . LYS A 1 203 ? 43.073 -0.633 -30.976 1.00 42.44 203 LYS A C 1
ATOM 1631 O O . LYS A 1 203 ? 44.242 -1.000 -30.958 1.00 42.44 203 LYS A O 1
ATOM 1636 N N . ARG A 1 204 ? 42.638 0.529 -31.477 1.00 36.41 204 ARG A N 1
ATOM 1637 C CA . ARG A 1 204 ? 43.317 1.846 -31.518 1.00 36.41 204 ARG A CA 1
ATOM 1638 C C . ARG A 1 204 ? 43.096 2.530 -32.865 1.00 36.41 204 ARG A C 1
ATOM 1640 O O . ARG A 1 204 ? 43.792 2.264 -33.833 1.00 36.41 204 ARG A O 1
ATOM 1647 N N . SER A 1 205 ? 42.203 3.512 -32.882 1.00 38.66 205 SER A N 1
ATOM 1648 C CA . SER A 1 205 ? 42.551 4.886 -33.274 1.00 38.66 205 SER A CA 1
ATOM 1649 C C . SER A 1 205 ? 41.284 5.731 -33.385 1.00 38.66 205 SER A C 1
ATOM 1651 O O . SER A 1 205 ? 40.435 5.490 -34.235 1.00 38.66 205 SER A O 1
ATOM 1653 N N . ARG A 1 206 ? 41.164 6.733 -32.510 1.00 39.28 206 ARG A N 1
ATOM 1654 C CA . ARG A 1 206 ? 40.890 8.134 -32.876 1.00 39.28 206 ARG A CA 1
ATOM 1655 C C . ARG A 1 206 ? 40.748 8.961 -31.601 1.00 39.28 206 ARG A C 1
ATOM 1657 O O . ARG A 1 206 ? 39.696 9.030 -30.980 1.00 39.28 206 ARG A O 1
ATOM 1664 N N . ILE A 1 207 ? 41.877 9.555 -31.229 1.00 42.50 207 ILE A N 1
ATOM 1665 C CA . ILE A 1 207 ? 41.997 10.704 -30.337 1.00 42.50 207 ILE A CA 1
ATOM 1666 C C . ILE A 1 207 ? 42.244 11.918 -31.251 1.00 42.50 207 ILE A C 1
ATOM 1668 O O . ILE A 1 207 ? 43.241 11.907 -31.966 1.00 42.50 207 ILE A O 1
ATOM 1672 N N . MET A 1 208 ? 41.340 12.911 -31.152 1.00 37.47 208 MET A N 1
ATOM 1673 C CA . MET A 1 208 ? 41.508 14.383 -31.302 1.00 37.47 208 MET A CA 1
ATOM 1674 C C . MET A 1 208 ? 41.945 14.963 -32.668 1.00 37.47 208 MET A C 1
ATOM 1676 O O . MET A 1 208 ? 42.393 14.202 -33.521 1.00 37.47 208 MET A O 1
ATOM 1680 N N . PRO A 1 209 ? 41.897 16.302 -32.900 1.00 54.66 209 PRO A N 1
ATOM 1681 C CA . PRO A 1 209 ? 41.388 17.451 -32.107 1.00 54.66 209 PRO A CA 1
ATOM 1682 C C . PRO A 1 209 ? 40.269 18.223 -32.878 1.00 54.66 209 PRO A C 1
ATOM 1684 O O . PRO A 1 209 ? 39.890 17.792 -33.961 1.00 54.66 209 PRO A O 1
ATOM 1687 N N . ARG A 1 210 ? 39.647 19.329 -32.450 1.00 40.28 210 ARG A N 1
ATOM 1688 C CA . ARG A 1 210 ? 39.954 20.422 -31.515 1.00 40.28 210 ARG A CA 1
ATOM 1689 C C . ARG A 1 210 ? 38.633 21.030 -31.031 1.00 40.28 210 ARG A C 1
ATOM 1691 O O . ARG A 1 210 ? 37.678 21.010 -31.839 1.00 40.28 210 ARG A O 1
#

Foldseek 3Di:
DPLDDDDDDDLVCLLVCLQDVPRDQDDDPPCLDPVNLVVCVVPVPPDLVCVVPLANLVSLVSNLVSLVPHDPPPDPDPVRSVVVNVSSVSSNVSSVCSCVPPLVVVLLVCLLVVPPDDCPVVLVSDRPVSNVVSVVSVVVNVVVVCCVVVNVPDDDDDPVVVVVVVVVVPDDDDDDDDDDDDDDDDDDDDDDDDDDDDDDDDDDDDDDDD

Sequence (210 aa):
MNTNEKVSLPLWTLAFLCFDSRFFDVTLPKHFSDSFRKKLDAGGDNFNLRLKSTYFYSAGNLLCSAVKAAPSSRRSNDSRLTLLKKECEILREVLKKTFVGERLRRTLDWCLSCRDEDVSEFTSKLTVEEKNLFDIGARASLGYHEWKHNGSRKIQVSSIIKQSNARRVVSPEEKGMNKENPPSAFSSNKQKGNFEENEESNKRSRIMPR

Mean predicted aligned error: 14.61 Å